Protein AF-A0A0B3S785-F1 (afdb_monomer)

Organism: NCBI:txid561184

pLDDT: mean 76.2, std 26.32, range [21.53, 98.88]

InterPro domains:
  IPR004843 Calcineurin-like, phosphoesterase domain [PF00149] (25-114)
  IPR029052 Metallo-dependent phosphatase-like [G3DSA:3.60.21.10] (19-211)
  IPR029052 Metallo-dependent phosphatase-like [SSF56300] (20-197)
  IPR050126 Diadenosine polyphosphate hydrolase [PTHR42850] (21-192)

Mean predicted aligned error: 11.09 Å

Structure (mmCIF, N/CA/C/O backbone):
data_AF-A0A0B3S785-F1
#
_entry.id   AF-A0A0B3S785-F1
#
loop_
_atom_site.group_PDB
_atom_site.id
_atom_site.type_symbol
_atom_site.label_atom_id
_atom_site.label_alt_id
_atom_site.label_comp_id
_atom_site.label_asym_id
_atom_site.label_entity_id
_atom_site.label_seq_id
_atom_site.pdbx_PDB_ins_code
_atom_site.Cartn_x
_atom_site.Cartn_y
_atom_site.Cartn_z
_atom_site.occupancy
_atom_site.B_iso_or_equiv
_atom_site.auth_seq_id
_atom_site.auth_comp_id
_atom_site.auth_asym_id
_atom_site.auth_atom_id
_atom_site.pdbx_PDB_model_num
ATOM 1 N N . MET A 1 1 ? 4.514 49.762 -4.513 1.00 34.03 1 MET A N 1
ATOM 2 C CA . MET A 1 1 ? 4.006 49.374 -3.179 1.00 34.03 1 MET A CA 1
ATOM 3 C C . MET A 1 1 ? 2.618 48.767 -3.380 1.00 34.03 1 MET A C 1
ATOM 5 O O . MET A 1 1 ? 1.668 49.506 -3.570 1.00 34.03 1 MET A O 1
ATOM 9 N N . ILE A 1 2 ? 2.518 47.437 -3.502 1.00 36.62 2 ILE A N 1
ATOM 10 C CA . ILE A 1 2 ? 1.250 46.733 -3.780 1.00 36.62 2 ILE A CA 1
ATOM 11 C C . ILE A 1 2 ? 0.726 46.189 -2.448 1.00 36.62 2 ILE A C 1
ATOM 13 O O . ILE A 1 2 ? 1.328 45.290 -1.862 1.00 36.62 2 ILE A O 1
ATOM 17 N N . LEU A 1 3 ? -0.368 46.768 -1.953 1.00 35.41 3 LEU A N 1
ATOM 18 C CA . LEU A 1 3 ? -1.052 46.338 -0.735 1.00 35.41 3 LEU A CA 1
ATOM 19 C C . LEU A 1 3 ? -1.763 45.003 -1.007 1.00 35.41 3 LEU A C 1
ATOM 21 O O . LEU A 1 3 ? -2.780 44.955 -1.694 1.00 35.41 3 LEU A O 1
ATOM 25 N N . ARG A 1 4 ? -1.219 43.901 -0.478 1.00 34.81 4 ARG A N 1
ATOM 26 C CA . ARG A 1 4 ? -1.916 42.609 -0.436 1.00 34.81 4 ARG A CA 1
ATOM 27 C C . ARG A 1 4 ? -3.030 42.695 0.608 1.00 34.81 4 ARG A C 1
ATOM 29 O O . ARG A 1 4 ? -2.750 42.766 1.803 1.00 34.81 4 ARG A O 1
ATOM 36 N N . SER A 1 5 ? -4.279 42.691 0.147 1.00 34.56 5 SER A N 1
ATOM 37 C CA . SER A 1 5 ? -5.462 42.547 0.997 1.00 34.56 5 SER A CA 1
ATOM 38 C C . SER A 1 5 ? -5.357 41.247 1.803 1.00 34.56 5 SER A C 1
ATOM 40 O O . SER A 1 5 ? -5.307 40.154 1.234 1.00 34.56 5 SER A O 1
ATOM 42 N N . ARG A 1 6 ? -5.265 41.358 3.134 1.00 37.78 6 ARG A N 1
ATOM 43 C CA . ARG A 1 6 ? -5.383 40.217 4.048 1.00 37.78 6 ARG A CA 1
ATOM 44 C C . ARG A 1 6 ? -6.835 39.754 4.001 1.00 37.78 6 ARG A C 1
ATOM 46 O O . ARG A 1 6 ? -7.703 40.391 4.589 1.00 37.78 6 ARG A O 1
ATOM 53 N N . LYS A 1 7 ? -7.091 38.650 3.300 1.00 34.56 7 LYS A N 1
ATOM 54 C CA . LYS A 1 7 ? -8.373 37.945 3.365 1.00 34.56 7 LYS A CA 1
ATOM 55 C C . LYS A 1 7 ? -8.601 37.556 4.833 1.00 34.56 7 LYS A C 1
ATOM 57 O O . LYS A 1 7 ? -7.782 36.834 5.402 1.00 34.56 7 LYS A O 1
ATOM 62 N N . GLN A 1 8 ? -9.644 38.101 5.459 1.00 31.94 8 GLN A N 1
ATOM 63 C CA . GLN A 1 8 ? -10.063 37.697 6.803 1.00 31.94 8 GLN A CA 1
ATOM 64 C C . GLN A 1 8 ? -10.324 36.181 6.812 1.00 31.94 8 GLN A C 1
ATOM 66 O O . GLN A 1 8 ? -10.900 35.673 5.844 1.00 31.94 8 GLN A O 1
ATOM 71 N N . PRO A 1 9 ? -9.915 35.450 7.864 1.00 33.84 9 PRO A N 1
ATOM 72 C CA . PRO A 1 9 ? -10.330 34.067 8.032 1.00 33.84 9 PRO A CA 1
ATOM 73 C C . PRO A 1 9 ? -11.855 34.047 8.171 1.00 33.84 9 PRO A C 1
ATOM 75 O O . PRO A 1 9 ? -12.414 34.655 9.082 1.00 33.84 9 PRO A O 1
ATOM 78 N N . SER A 1 10 ? -12.529 33.401 7.223 1.00 37.69 10 SER A N 1
ATOM 79 C CA . SER A 1 10 ? -13.956 33.106 7.319 1.00 37.69 10 SER A CA 1
ATOM 80 C C . SER A 1 10 ? -14.198 32.294 8.591 1.00 37.69 10 SER A C 1
ATOM 82 O O . SER A 1 10 ? -13.568 31.251 8.766 1.00 37.69 10 SER A O 1
ATOM 84 N N . GLN A 1 11 ? -15.071 32.785 9.474 1.00 34.41 11 GLN A N 1
ATOM 85 C CA . GLN A 1 11 ? -15.515 32.047 10.656 1.00 34.41 11 GLN A CA 1
ATOM 86 C C . GLN A 1 11 ? -16.153 30.721 10.215 1.00 34.41 11 GLN A C 1
ATOM 88 O O . GLN A 1 11 ? -17.033 30.709 9.355 1.00 34.41 11 GLN A O 1
ATOM 93 N N . GLU A 1 12 ? -15.648 29.615 10.764 1.00 45.34 12 GLU A N 1
ATOM 94 C CA . GLU A 1 12 ? -16.124 28.253 10.506 1.00 45.34 12 GLU A CA 1
ATOM 95 C C . GLU A 1 12 ? -17.576 28.082 10.986 1.00 45.34 12 GLU A C 1
ATOM 97 O O . GLU A 1 12 ? -17.915 28.566 12.068 1.00 45.34 12 GLU A O 1
ATOM 102 N N . PRO A 1 13 ? -18.433 27.340 10.263 1.00 34.62 13 PRO A N 1
ATOM 103 C CA . PRO A 1 13 ? -19.550 26.678 10.908 1.00 34.62 13 PRO A CA 1
ATOM 104 C C . PRO A 1 13 ? -18.990 25.549 11.783 1.00 34.62 13 PRO A C 1
ATOM 106 O O . PRO A 1 13 ? -18.390 24.597 11.286 1.00 34.62 13 PRO A O 1
ATOM 109 N N . ASP A 1 14 ? -19.180 25.687 13.092 1.00 41.00 14 ASP A N 1
ATOM 110 C CA . ASP A 1 14 ? -18.890 24.681 14.111 1.00 41.00 14 ASP A CA 1
ATOM 111 C C . ASP A 1 14 ? -19.819 23.474 13.891 1.00 41.00 14 ASP A C 1
ATOM 113 O O . ASP A 1 14 ? -20.942 23.417 14.394 1.00 41.00 14 ASP A O 1
ATOM 117 N N . LEU A 1 15 ? -19.421 22.549 13.011 1.00 40.34 15 LEU A N 1
ATOM 118 C CA . LEU A 1 15 ? -20.140 21.289 12.848 1.00 40.34 15 LEU A CA 1
ATOM 119 C C . LEU A 1 15 ? -19.930 20.470 14.130 1.00 40.34 15 LEU A C 1
ATOM 121 O O . LEU A 1 15 ? -18.774 20.246 14.499 1.00 40.34 15 LEU A O 1
ATOM 125 N N . PRO A 1 16 ? -21.002 20.006 14.802 1.00 41.53 16 PRO A N 1
ATOM 126 C CA . PRO A 1 16 ? -20.863 19.150 15.969 1.00 41.53 16 PRO A CA 1
ATOM 127 C C . PRO A 1 16 ? -20.058 17.909 15.580 1.00 41.53 16 PRO A C 1
ATOM 129 O O . PRO A 1 16 ? -20.489 17.132 14.727 1.00 41.53 16 PRO A O 1
ATOM 132 N N . GLN A 1 17 ? -18.881 17.732 16.181 1.00 55.25 17 GLN A N 1
ATOM 133 C CA . GLN A 1 17 ? -18.128 16.495 16.027 1.00 55.25 17 GLN A CA 1
ATOM 134 C C . GLN A 1 17 ? -18.854 15.419 16.829 1.00 55.25 17 GLN A C 1
ATOM 136 O O . GLN A 1 17 ? -18.817 15.417 18.061 1.00 55.25 17 GLN A O 1
ATOM 141 N N . GLU A 1 18 ? -19.561 14.526 16.139 1.00 61.38 18 GLU A N 1
ATOM 142 C CA . GLU A 1 18 ? -20.061 13.325 16.795 1.00 61.38 18 GLU A CA 1
ATOM 143 C C . GLU A 1 18 ? -18.875 12.505 17.323 1.00 61.38 18 GLU A C 1
ATOM 145 O O . GLU A 1 18 ? -17.852 12.391 16.640 1.00 61.38 18 GLU A O 1
ATOM 150 N N . PRO A 1 19 ? -18.981 11.940 18.539 1.00 72.00 19 PRO A N 1
ATOM 151 C CA . PRO A 1 19 ? -17.946 11.060 19.057 1.00 72.00 19 PRO A CA 1
ATOM 152 C C . PRO A 1 19 ? -17.797 9.830 18.154 1.00 72.00 19 PRO A C 1
ATOM 154 O O . PRO A 1 19 ? -18.753 9.403 17.496 1.00 72.00 19 PRO A O 1
ATOM 157 N N . LEU A 1 20 ? -16.600 9.241 18.156 1.00 73.69 20 LEU A N 1
ATOM 158 C CA . LEU A 1 20 ? -16.377 7.933 17.548 1.00 73.69 20 LEU A CA 1
ATOM 159 C C . LEU A 1 20 ? -17.274 6.904 18.242 1.00 73.69 20 LEU A C 1
ATOM 161 O O . LEU A 1 20 ? -17.367 6.876 19.466 1.00 73.69 20 LEU A O 1
ATOM 165 N N . ARG A 1 21 ? -17.980 6.111 17.441 1.00 82.31 21 ARG A N 1
ATOM 166 C CA . ARG A 1 21 ? -18.867 5.028 17.870 1.00 82.31 21 ARG A CA 1
ATOM 167 C C . ARG A 1 21 ? -18.650 3.832 16.943 1.00 82.31 21 ARG A C 1
ATOM 169 O O . ARG A 1 21 ? -19.528 3.531 16.126 1.00 82.31 21 ARG A O 1
ATOM 176 N N . PRO A 1 22 ? -17.462 3.208 16.991 1.00 85.69 22 PRO A N 1
ATOM 177 C CA . PRO A 1 22 ? -17.243 1.967 16.273 1.00 85.69 22 PRO A CA 1
ATOM 178 C C . PRO A 1 22 ? -18.126 0.859 16.867 1.00 85.69 22 PRO A C 1
ATOM 180 O O . PRO A 1 22 ? -18.448 0.877 18.054 1.00 85.69 22 PRO A O 1
ATOM 183 N N . GLU A 1 23 ? -18.520 -0.119 16.055 1.00 89.69 23 GLU A N 1
ATOM 184 C CA . GLU A 1 23 ? -19.251 -1.297 16.552 1.00 89.69 23 GLU A CA 1
ATOM 185 C C . GLU A 1 23 ? -18.337 -2.232 17.346 1.00 89.69 23 GLU A C 1
ATOM 187 O O . GLU A 1 23 ? -18.781 -2.947 18.241 1.00 89.69 23 GLU A O 1
ATOM 192 N N . THR A 1 24 ? -17.047 -2.236 17.015 1.00 87.56 24 THR A N 1
ATOM 193 C CA . THR A 1 24 ? -16.013 -3.012 17.698 1.00 87.56 24 THR A CA 1
ATOM 194 C C . THR A 1 24 ? -14.783 -2.129 17.883 1.00 87.56 24 THR A C 1
ATOM 196 O O . THR A 1 24 ? -14.407 -1.429 16.937 1.00 87.56 24 THR A O 1
ATOM 199 N N . PRO A 1 25 ? -14.142 -2.128 19.067 1.00 89.56 25 PRO A N 1
ATOM 200 C CA . PRO A 1 25 ? -12.894 -1.405 19.265 1.00 89.56 25 PRO A CA 1
ATOM 201 C C . PRO A 1 25 ? -11.854 -1.795 18.216 1.00 89.56 25 PRO A C 1
ATOM 203 O O . PRO A 1 25 ? -11.817 -2.937 17.761 1.00 89.56 25 PRO A O 1
ATOM 206 N N . PHE A 1 26 ? -10.982 -0.867 17.836 1.00 87.75 26 PHE A N 1
ATOM 207 C CA . PHE A 1 26 ? -9.914 -1.187 16.893 1.00 87.75 26 PHE A CA 1
ATOM 208 C C . PHE A 1 26 ? -8.665 -0.336 17.104 1.00 87.75 26 PHE A C 1
ATOM 210 O O . PHE A 1 26 ? -8.735 0.817 17.539 1.00 87.75 26 PHE A O 1
ATOM 217 N N . PHE A 1 27 ? -7.515 -0.906 16.751 1.00 87.19 27 PHE A N 1
ATOM 218 C CA . PHE A 1 27 ? -6.258 -0.191 16.592 1.00 87.19 27 PHE A CA 1
ATOM 219 C C . PHE A 1 27 ? -6.051 0.175 15.129 1.00 87.19 27 PHE A C 1
ATOM 221 O O . PHE A 1 27 ? -5.953 -0.708 14.286 1.00 87.19 27 PHE A O 1
ATOM 228 N N . ALA A 1 28 ? -5.908 1.461 14.828 1.00 87.62 28 ALA A N 1
ATOM 229 C CA . ALA A 1 28 ? -5.407 1.908 13.538 1.00 87.62 28 ALA A CA 1
ATOM 230 C C . ALA A 1 28 ? -3.887 2.082 13.580 1.00 87.62 28 ALA A C 1
ATOM 232 O O . ALA A 1 28 ? -3.378 2.840 14.409 1.00 87.62 28 ALA A O 1
ATOM 233 N N . ILE A 1 29 ? -3.177 1.419 12.670 1.00 87.00 29 ILE A N 1
ATOM 234 C CA . ILE A 1 29 ? -1.733 1.540 12.461 1.00 87.00 29 ILE A CA 1
ATOM 235 C C . ILE A 1 29 ? -1.489 2.281 11.147 1.00 87.00 29 ILE A C 1
ATOM 237 O O . ILE A 1 29 ? -1.888 1.809 10.085 1.00 87.00 29 ILE A O 1
ATOM 241 N N . GLY A 1 30 ? -0.824 3.431 11.235 1.00 85.25 30 GLY A N 1
ATOM 242 C CA . GLY A 1 30 ? -0.404 4.238 10.090 1.00 85.25 30 GLY A CA 1
ATOM 243 C C . GLY A 1 30 ? 0.709 3.629 9.235 1.00 85.25 30 GLY A C 1
ATOM 244 O O . GLY A 1 30 ? 1.053 2.456 9.367 1.00 85.25 30 GLY A O 1
ATOM 245 N N . ASP A 1 31 ? 1.292 4.481 8.391 1.00 90.56 31 ASP A N 1
ATOM 246 C CA . ASP A 1 31 ? 2.311 4.140 7.392 1.00 90.56 31 ASP A CA 1
ATOM 247 C C . ASP A 1 31 ? 3.424 3.243 7.951 1.00 90.56 31 ASP A C 1
ATOM 249 O O . ASP A 1 31 ? 4.067 3.559 8.961 1.00 90.56 31 ASP A O 1
ATOM 253 N N . VAL A 1 32 ? 3.688 2.138 7.252 1.00 92.62 32 VAL A N 1
ATOM 254 C CA . VAL A 1 32 ? 4.749 1.191 7.614 1.00 92.62 32 VAL A CA 1
ATOM 255 C C . VAL A 1 32 ? 6.024 1.476 6.826 1.00 92.62 32 VAL A C 1
ATOM 257 O O . VAL A 1 32 ? 7.113 1.384 7.389 1.00 92.62 32 VAL A O 1
ATOM 260 N N . HIS A 1 33 ? 5.906 1.815 5.542 1.00 96.00 33 HIS A N 1
ATOM 261 C CA . HIS A 1 33 ? 6.993 2.213 4.651 1.00 96.00 33 HIS A CA 1
ATOM 262 C C . HIS A 1 33 ? 8.232 1.328 4.769 1.00 96.00 33 HIS A C 1
ATOM 264 O O . HIS A 1 33 ? 9.304 1.788 5.166 1.00 96.00 33 HIS A O 1
ATOM 270 N N . GLY A 1 34 ? 8.087 0.026 4.519 1.00 94.00 34 GLY A N 1
ATOM 271 C CA . GLY A 1 34 ? 9.224 -0.892 4.541 1.00 94.00 34 GLY A CA 1
ATOM 272 C C . GLY A 1 34 ? 9.955 -0.981 5.890 1.00 94.00 34 GLY A C 1
ATOM 273 O O . GLY A 1 34 ? 11.109 -1.398 5.915 1.00 94.00 34 GLY A O 1
ATOM 274 N N . CYS A 1 35 ? 9.338 -0.590 7.011 1.00 94.38 35 CYS A N 1
ATOM 275 C CA . CYS A 1 35 ? 9.955 -0.616 8.342 1.00 94.38 35 CYS A CA 1
ATOM 276 C C . CYS A 1 35 ? 9.561 -1.870 9.147 1.00 94.38 35 CYS A C 1
ATOM 278 O O . CYS A 1 35 ? 9.004 -1.768 10.245 1.00 94.38 35 CYS A O 1
ATOM 280 N N . ASP A 1 36 ? 9.871 -3.064 8.631 1.00 96.19 36 ASP A N 1
ATOM 281 C CA . ASP A 1 36 ? 9.444 -4.353 9.209 1.00 96.19 36 ASP A CA 1
ATOM 282 C C . ASP A 1 36 ? 9.818 -4.513 10.691 1.00 96.19 36 ASP A C 1
ATOM 284 O O . ASP A 1 36 ? 8.993 -4.932 11.497 1.00 96.19 36 ASP A O 1
ATOM 288 N N . ARG A 1 37 ? 11.026 -4.104 11.102 1.00 91.88 37 ARG A N 1
ATOM 289 C CA . ARG A 1 37 ? 11.441 -4.172 12.520 1.00 91.88 37 ARG A CA 1
ATOM 290 C C . ARG A 1 37 ? 10.644 -3.254 13.448 1.00 91.88 37 ARG A C 1
ATOM 292 O O . ARG A 1 37 ? 10.557 -3.512 14.651 1.00 91.88 37 ARG A O 1
ATOM 299 N N . LEU A 1 38 ? 10.152 -2.121 12.947 1.00 89.38 38 LEU A N 1
ATOM 300 C CA . LEU A 1 38 ? 9.294 -1.229 13.730 1.00 89.38 38 LEU A CA 1
ATOM 301 C C . LEU A 1 38 ? 7.887 -1.811 13.830 1.00 89.38 38 LEU A C 1
ATOM 303 O O . LEU A 1 38 ? 7.344 -1.849 14.934 1.00 89.38 38 LEU A O 1
ATOM 307 N N . LEU A 1 39 ? 7.362 -2.331 12.718 1.00 91.38 39 LEU A N 1
ATOM 308 C CA . LEU A 1 39 ? 6.083 -3.033 12.679 1.00 91.38 39 LEU A CA 1
ATOM 309 C C . LEU A 1 39 ? 6.079 -4.234 13.633 1.00 91.38 39 LEU A C 1
ATOM 311 O O . LEU A 1 39 ? 5.195 -4.341 14.474 1.00 91.38 39 LEU A O 1
ATOM 315 N N . ASP A 1 40 ? 7.105 -5.082 13.582 1.00 92.25 40 ASP A N 1
ATOM 316 C CA . ASP A 1 40 ? 7.252 -6.242 14.462 1.00 92.25 40 ASP A CA 1
ATOM 317 C C . ASP A 1 40 ? 7.180 -5.855 15.944 1.00 92.25 40 ASP A C 1
ATOM 319 O O . ASP A 1 40 ? 6.388 -6.406 16.707 1.00 92.25 40 ASP A O 1
ATOM 323 N N . ARG A 1 41 ? 7.957 -4.845 16.352 1.00 90.31 41 ARG A N 1
ATOM 324 C CA . ARG A 1 41 ? 7.951 -4.355 17.736 1.00 90.31 41 ARG A CA 1
ATOM 325 C C . ARG A 1 41 ? 6.610 -3.757 18.142 1.00 90.31 41 ARG A C 1
ATOM 327 O O . ARG A 1 41 ? 6.243 -3.866 19.310 1.00 90.31 41 ARG A O 1
ATOM 334 N N . LEU A 1 42 ? 5.912 -3.096 17.220 1.00 87.88 42 LEU A N 1
ATOM 335 C CA . LEU A 1 42 ? 4.587 -2.542 17.473 1.00 87.88 42 LEU A CA 1
ATOM 336 C C . LEU A 1 42 ? 3.563 -3.660 17.697 1.00 87.88 42 LEU A C 1
ATOM 338 O O . LEU A 1 42 ? 2.884 -3.642 18.719 1.00 87.88 42 LEU A O 1
ATOM 342 N N . LEU A 1 43 ? 3.512 -4.657 16.813 1.00 89.06 43 LEU A N 1
ATOM 343 C CA . LEU A 1 43 ? 2.591 -5.790 16.931 1.00 89.06 43 LEU A CA 1
ATOM 344 C C . LEU A 1 43 ? 2.809 -6.560 18.242 1.00 89.06 43 LEU A C 1
ATOM 346 O O . LEU A 1 43 ? 1.855 -6.801 18.974 1.00 89.06 43 LEU A O 1
ATOM 350 N N . HIS A 1 44 ? 4.064 -6.826 18.620 1.00 89.25 44 HIS A N 1
ATOM 351 C CA . HIS A 1 44 ? 4.382 -7.451 19.912 1.00 89.25 44 HIS A CA 1
ATOM 352 C C . HIS A 1 44 ? 3.966 -6.606 21.125 1.00 89.25 44 HIS A C 1
ATOM 354 O O . HIS A 1 44 ? 3.723 -7.144 22.203 1.00 89.25 44 HIS A O 1
ATOM 360 N N . ARG A 1 45 ? 3.943 -5.274 21.004 1.00 87.69 45 ARG A N 1
ATOM 361 C CA . ARG A 1 45 ? 3.450 -4.404 22.081 1.00 87.69 45 ARG A CA 1
ATOM 362 C C . ARG A 1 45 ? 1.933 -4.449 22.171 1.00 87.69 45 ARG A C 1
ATOM 364 O O . ARG A 1 45 ? 1.432 -4.500 23.286 1.00 87.69 45 ARG A O 1
ATOM 371 N N . LEU A 1 46 ? 1.234 -4.435 21.037 1.00 85.00 46 LEU A N 1
ATOM 372 C CA . LEU A 1 46 ? -0.226 -4.519 20.995 1.00 85.00 46 LEU A CA 1
ATOM 373 C C . LEU A 1 46 ? -0.732 -5.840 21.577 1.00 85.00 46 LEU A C 1
ATOM 375 O O . LEU A 1 46 ? -1.629 -5.817 22.412 1.00 85.00 46 LEU A O 1
ATOM 379 N N . ASP A 1 47 ? -0.083 -6.952 21.235 1.00 85.81 47 ASP A N 1
ATOM 380 C CA . ASP A 1 47 ? -0.369 -8.267 21.821 1.00 85.81 47 ASP A CA 1
ATOM 381 C C . ASP A 1 47 ? -0.272 -8.234 23.360 1.00 85.81 47 ASP A C 1
ATOM 383 O O . ASP A 1 47 ? -1.182 -8.649 24.077 1.00 85.81 47 ASP A O 1
ATOM 387 N N . LYS A 1 48 ? 0.778 -7.594 23.891 1.00 86.25 48 LYS A N 1
ATOM 388 C CA . LYS A 1 48 ? 0.977 -7.427 25.340 1.00 86.25 48 LYS A CA 1
ATOM 389 C C . LYS A 1 48 ? -0.004 -6.474 26.021 1.00 86.25 48 LYS A C 1
ATOM 391 O O . LYS A 1 48 ? -0.136 -6.557 27.240 1.00 86.25 48 LYS A O 1
ATOM 396 N N . LEU A 1 49 ? -0.643 -5.554 25.293 1.00 85.12 49 LEU A N 1
ATOM 397 C CA . LEU A 1 49 ? -1.656 -4.670 25.882 1.00 85.12 49 LEU A CA 1
ATOM 398 C C . LEU A 1 49 ? -2.929 -5.438 26.263 1.00 85.12 49 LEU A C 1
ATOM 400 O O . LEU A 1 49 ? -3.651 -4.973 27.138 1.00 85.12 49 LEU A O 1
ATOM 404 N N . GLY A 1 50 ? -3.177 -6.608 25.662 1.00 77.38 50 GLY A N 1
ATOM 405 C CA . GLY A 1 50 ? -4.268 -7.490 26.069 1.00 77.38 50 GLY A CA 1
ATOM 406 C C . GLY A 1 50 ? -5.656 -6.939 25.739 1.00 77.38 50 GLY A C 1
ATOM 407 O O . GLY A 1 50 ? -6.513 -6.885 26.616 1.00 77.38 50 GLY A O 1
ATOM 408 N N . HIS A 1 51 ? -5.870 -6.559 24.477 1.00 80.50 51 HIS A N 1
ATOM 409 C CA . HIS A 1 51 ? -7.169 -6.147 23.927 1.00 80.50 51 HIS A CA 1
ATOM 410 C C . HIS A 1 51 ? -7.676 -7.165 22.893 1.00 80.50 51 HIS A C 1
ATOM 412 O O . HIS A 1 51 ? -7.681 -6.862 21.700 1.00 80.50 51 HIS A O 1
ATOM 418 N N . PRO A 1 52 ? -8.045 -8.393 23.311 1.00 81.44 52 PRO A N 1
ATOM 419 C CA . PRO A 1 52 ? -8.462 -9.455 22.390 1.00 81.44 52 PRO A CA 1
ATOM 420 C C . PRO A 1 52 ? -9.740 -9.119 21.608 1.00 81.44 52 PRO A C 1
ATOM 422 O O . PRO A 1 52 ? -10.010 -9.733 20.582 1.00 81.44 52 PRO A O 1
ATOM 425 N N . GLU A 1 53 ? -10.531 -8.163 22.092 1.00 84.38 53 GLU A N 1
ATOM 426 C CA . GLU A 1 53 ? -11.728 -7.649 21.432 1.00 84.38 53 GLU A CA 1
ATOM 427 C C . GLU A 1 53 ? -11.435 -6.629 20.326 1.00 84.38 53 GLU A C 1
ATOM 429 O O . GLU A 1 53 ? -12.335 -6.311 19.551 1.00 84.38 53 GLU A O 1
ATOM 434 N N . ALA A 1 54 ? -10.221 -6.068 20.281 1.00 87.38 54 ALA A N 1
ATOM 435 C CA . ALA A 1 54 ? -9.898 -4.982 19.370 1.00 87.38 54 ALA A CA 1
ATOM 436 C C . ALA A 1 54 ? -9.391 -5.501 18.020 1.00 87.38 54 ALA A C 1
ATOM 438 O O . ALA A 1 54 ? -8.416 -6.250 17.954 1.00 87.38 54 ALA A O 1
ATOM 439 N N . LEU A 1 55 ? -10.006 -5.031 16.937 1.00 93.12 55 LEU A N 1
ATOM 440 C CA . LEU A 1 55 ? -9.557 -5.306 15.572 1.00 93.12 55 LEU A CA 1
ATOM 441 C C . LEU A 1 55 ? -8.255 -4.560 15.259 1.00 93.12 55 LEU A C 1
ATOM 443 O O . LEU A 1 55 ? -7.965 -3.510 15.841 1.00 93.12 55 LEU A O 1
ATOM 447 N N . LEU A 1 56 ? -7.493 -5.056 14.287 1.00 92.62 56 LEU A N 1
ATOM 448 C CA . LEU A 1 56 ? -6.310 -4.375 13.770 1.00 92.62 56 LEU A CA 1
ATOM 449 C C . LEU A 1 56 ? -6.583 -3.790 12.383 1.00 92.62 56 LEU A C 1
ATOM 451 O O . LEU A 1 56 ? -6.864 -4.525 11.445 1.00 92.62 56 LEU A O 1
ATOM 455 N N . VAL A 1 57 ? -6.457 -2.475 12.225 1.00 94.06 57 VAL A N 1
ATOM 456 C CA . VAL A 1 57 ? -6.679 -1.767 10.957 1.00 94.06 57 VAL A CA 1
ATOM 457 C C . VAL A 1 57 ? -5.378 -1.125 10.492 1.00 94.06 57 VAL A C 1
ATOM 459 O O . VAL A 1 57 ? -4.835 -0.232 11.133 1.00 94.06 57 VAL A O 1
ATOM 462 N N . MET A 1 58 ? -4.870 -1.572 9.355 1.00 94.25 58 MET A N 1
ATOM 463 C CA . MET A 1 58 ? -3.598 -1.156 8.775 1.00 94.25 58 MET A CA 1
ATOM 464 C C . MET A 1 58 ? -3.869 -0.162 7.649 1.00 94.25 58 MET A C 1
ATOM 466 O O . MET A 1 58 ? -4.481 -0.526 6.648 1.00 94.25 58 MET A O 1
ATOM 470 N N . VAL A 1 59 ? -3.406 1.079 7.788 1.00 93.38 59 VAL A N 1
ATOM 471 C CA . VAL A 1 59 ? -3.912 2.248 7.036 1.00 93.38 59 VAL A CA 1
ATOM 472 C C . VAL A 1 59 ? -3.196 2.478 5.690 1.00 93.38 59 VAL A C 1
ATOM 474 O O . VAL A 1 59 ? -3.335 3.527 5.073 1.00 93.38 59 VAL A O 1
ATOM 477 N N . GLY A 1 60 ? -2.472 1.477 5.192 1.00 93.50 60 GLY A N 1
ATOM 478 C CA . GLY A 1 60 ? -1.760 1.526 3.912 1.00 93.50 60 GLY A CA 1
ATOM 479 C C . GLY A 1 60 ? -0.314 1.993 4.043 1.00 93.50 60 GLY A C 1
ATOM 480 O O . GLY A 1 60 ? 0.230 2.064 5.147 1.00 93.50 60 GLY A O 1
ATOM 481 N N . ASP A 1 61 ? 0.309 2.276 2.900 1.00 96.19 61 ASP A N 1
ATOM 482 C CA . ASP A 1 61 ? 1.715 2.663 2.782 1.00 96.19 61 ASP A CA 1
ATOM 483 C C . ASP A 1 61 ? 2.636 1.635 3.446 1.00 96.19 61 ASP A C 1
ATOM 485 O O . ASP A 1 61 ? 3.443 1.921 4.331 1.00 96.19 61 ASP A O 1
ATOM 489 N N . TYR A 1 62 ? 2.489 0.385 3.021 1.00 98.00 62 TYR A N 1
ATOM 490 C CA . TYR A 1 62 ? 3.321 -0.749 3.407 1.00 98.00 62 TYR A CA 1
ATOM 491 C C . TYR A 1 62 ? 4.674 -0.728 2.698 1.00 98.00 62 TYR A C 1
ATOM 493 O O . TYR A 1 62 ? 5.689 -1.144 3.269 1.00 98.00 62 TYR A O 1
ATOM 501 N N . VAL A 1 63 ? 4.679 -0.244 1.456 1.00 98.44 63 VAL A N 1
ATOM 502 C CA . VAL A 1 63 ? 5.847 -0.204 0.572 1.00 98.44 63 VAL A CA 1
ATOM 503 C C . VAL A 1 63 ? 6.574 1.144 0.618 1.00 98.44 63 VAL A C 1
ATOM 505 O O . VAL A 1 63 ? 6.107 2.121 1.204 1.00 98.44 63 VAL A O 1
ATOM 508 N N . ASP A 1 64 ? 7.731 1.179 -0.044 1.00 97.88 64 ASP A N 1
ATOM 509 C CA . ASP A 1 64 ? 8.588 2.346 -0.267 1.00 97.88 64 ASP A CA 1
ATOM 510 C C . ASP A 1 64 ? 9.239 2.965 0.980 1.00 97.88 64 ASP A C 1
ATOM 512 O O . ASP A 1 64 ? 8.887 2.693 2.124 1.00 97.88 64 ASP A O 1
ATOM 516 N N . ARG A 1 65 ? 10.218 3.844 0.720 1.00 93.88 65 ARG A N 1
ATOM 517 C CA . ARG A 1 65 ? 11.011 4.654 1.671 1.00 93.88 65 ARG A CA 1
ATOM 518 C C . ARG A 1 65 ? 11.920 3.873 2.626 1.00 93.88 65 ARG A C 1
ATOM 520 O O . ARG A 1 65 ? 13.077 4.267 2.764 1.00 93.88 65 ARG A O 1
ATOM 527 N N . GLY A 1 66 ? 11.432 2.822 3.279 1.00 92.94 66 GLY A N 1
ATOM 528 C CA . GLY A 1 66 ? 12.224 1.944 4.141 1.00 92.94 66 GLY A CA 1
ATOM 529 C C . GLY A 1 66 ? 12.846 0.771 3.391 1.00 92.94 66 GLY A C 1
ATOM 530 O O . GLY A 1 66 ? 12.435 0.403 2.295 1.00 92.94 66 GLY A O 1
ATOM 531 N N . GLU A 1 67 ? 13.868 0.175 3.998 1.00 96.62 67 GLU A N 1
ATOM 532 C CA . GLU A 1 67 ? 14.731 -0.827 3.357 1.00 96.62 67 GLU A CA 1
ATOM 533 C C . GLU A 1 67 ? 14.146 -2.250 3.368 1.00 96.62 67 GLU A C 1
ATOM 535 O O . GLU A 1 67 ? 14.658 -3.141 2.691 1.00 96.62 67 GLU A O 1
ATOM 540 N N . GLU A 1 68 ? 13.085 -2.499 4.142 1.00 97.69 68 GLU A N 1
ATOM 541 C CA . GLU A 1 68 ? 12.559 -3.841 4.406 1.00 97.69 68 GLU A CA 1
ATOM 542 C C . GLU A 1 68 ? 11.174 -4.082 3.768 1.00 97.69 68 GLU A C 1
ATOM 544 O O . GLU A 1 68 ? 10.431 -4.935 4.251 1.00 97.69 68 GLU A O 1
ATOM 549 N N . THR A 1 69 ? 10.821 -3.399 2.665 1.00 98.44 69 THR A N 1
ATOM 550 C CA . THR A 1 69 ? 9.541 -3.588 1.936 1.00 98.44 69 THR A CA 1
ATOM 551 C C . THR A 1 69 ? 9.229 -5.060 1.651 1.00 98.44 69 THR A C 1
ATOM 553 O O . THR A 1 69 ? 8.137 -5.528 1.970 1.00 98.44 69 THR A O 1
ATOM 556 N N . ALA A 1 70 ? 10.195 -5.834 1.144 1.00 98.50 70 ALA A N 1
ATOM 557 C CA . ALA A 1 70 ? 10.013 -7.271 0.911 1.00 98.50 70 ALA A CA 1
ATOM 558 C C . ALA A 1 70 ? 9.673 -8.073 2.185 1.00 98.50 70 ALA A C 1
ATOM 560 O O . ALA A 1 70 ? 9.011 -9.111 2.131 1.00 98.50 70 ALA A O 1
ATOM 561 N N . ARG A 1 71 ? 10.126 -7.619 3.362 1.00 98.44 71 ARG A N 1
ATOM 562 C CA . ARG A 1 71 ? 9.775 -8.242 4.646 1.00 98.44 71 ARG A CA 1
ATOM 563 C C . ARG A 1 71 ? 8.399 -7.821 5.128 1.00 98.44 71 ARG A C 1
ATOM 565 O O . ARG A 1 71 ? 7.655 -8.703 5.547 1.00 98.44 71 ARG A O 1
ATOM 572 N N . VAL A 1 72 ? 8.070 -6.537 4.994 1.00 98.44 72 VAL A N 1
ATOM 573 C CA . VAL A 1 72 ? 6.741 -6.013 5.315 1.00 98.44 72 VAL A CA 1
ATOM 574 C C . VAL A 1 72 ? 5.686 -6.743 4.497 1.00 98.44 72 VAL A C 1
ATOM 576 O O . VAL A 1 72 ? 4.804 -7.348 5.089 1.00 98.44 72 VAL A O 1
ATOM 579 N N . LEU A 1 73 ? 5.801 -6.781 3.166 1.00 98.56 73 LEU A N 1
ATOM 580 C CA . LEU A 1 73 ? 4.780 -7.399 2.315 1.00 98.56 73 LEU A CA 1
ATOM 581 C C . LEU A 1 73 ? 4.556 -8.877 2.650 1.00 98.56 73 LEU A C 1
ATOM 583 O O . LEU A 1 73 ? 3.420 -9.269 2.890 1.00 98.56 73 LEU A O 1
ATOM 587 N N . ARG A 1 74 ? 5.626 -9.672 2.794 1.00 97.88 74 ARG A N 1
ATOM 588 C CA . ARG A 1 74 ? 5.513 -11.078 3.224 1.00 97.88 74 ARG A CA 1
ATOM 589 C C . ARG A 1 74 ? 4.827 -11.218 4.586 1.00 97.88 74 ARG A C 1
ATOM 591 O O . ARG A 1 74 ? 4.075 -12.161 4.801 1.00 97.88 74 ARG A O 1
ATOM 598 N N . ARG A 1 75 ? 5.122 -10.328 5.537 1.00 96.94 75 ARG A N 1
ATOM 599 C CA . ARG A 1 75 ? 4.477 -10.346 6.854 1.00 96.94 75 ARG A CA 1
ATOM 600 C C . ARG A 1 75 ? 2.994 -10.004 6.730 1.00 96.94 75 ARG A C 1
ATOM 602 O O . ARG A 1 75 ? 2.176 -10.704 7.311 1.00 96.94 75 ARG A O 1
ATOM 609 N N . MET A 1 76 ? 2.657 -8.951 5.992 1.00 96.81 76 MET A N 1
ATOM 610 C CA . MET A 1 76 ? 1.284 -8.471 5.844 1.00 96.81 76 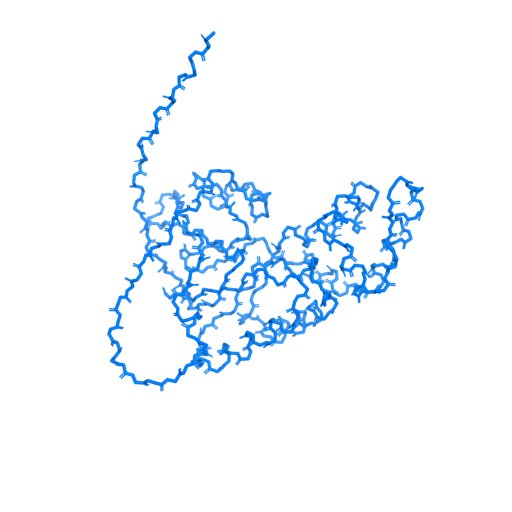MET A CA 1
ATOM 611 C C . MET A 1 76 ? 0.389 -9.497 5.151 1.00 96.81 76 MET A C 1
ATOM 613 O O . MET A 1 76 ? -0.719 -9.733 5.626 1.00 96.81 76 MET A O 1
ATOM 617 N N . THR A 1 77 ? 0.873 -10.151 4.091 1.00 95.44 77 THR A N 1
ATOM 618 C CA . THR A 1 77 ? 0.115 -11.205 3.402 1.00 95.44 77 THR A CA 1
ATOM 619 C C . THR A 1 77 ? -0.184 -12.369 4.347 1.00 95.44 77 THR A C 1
ATOM 621 O O . THR A 1 77 ? -1.343 -12.727 4.514 1.00 95.44 77 THR A O 1
ATOM 624 N N . VAL A 1 78 ? 0.831 -12.887 5.050 1.00 95.56 78 VAL A N 1
ATOM 625 C CA . VAL A 1 78 ? 0.672 -14.018 5.982 1.00 95.56 78 VAL A CA 1
ATOM 626 C C . VAL A 1 78 ? -0.216 -13.660 7.176 1.00 95.56 78 VAL A C 1
ATOM 628 O O . VAL A 1 78 ? -1.082 -14.446 7.551 1.00 95.56 78 VAL A O 1
ATOM 631 N N . LEU A 1 79 ? -0.008 -12.493 7.795 1.00 94.06 79 LEU A N 1
ATOM 632 C CA . LEU A 1 79 ? -0.776 -12.094 8.976 1.00 94.06 79 LEU A CA 1
ATOM 633 C C . LEU A 1 79 ? -2.236 -11.801 8.641 1.00 94.06 79 LEU A C 1
ATOM 635 O O . LEU A 1 79 ? -3.106 -12.244 9.382 1.00 94.06 79 LEU A O 1
ATOM 639 N N . SER A 1 80 ? -2.510 -11.083 7.548 1.00 94.25 80 SER A N 1
ATOM 640 C CA . SER A 1 80 ? -3.894 -10.773 7.165 1.00 94.25 80 SER A CA 1
ATOM 641 C C . SER A 1 80 ? -4.675 -12.030 6.782 1.00 94.25 80 SER A C 1
ATOM 643 O O . SER A 1 80 ? -5.818 -12.178 7.201 1.00 94.25 80 SER A O 1
ATOM 645 N N . GLU A 1 81 ? -4.049 -12.980 6.081 1.00 93.25 81 GLU A N 1
ATOM 646 C CA . GLU A 1 81 ? -4.671 -14.270 5.765 1.00 93.25 81 GLU A CA 1
ATOM 647 C C . GLU A 1 81 ? -4.955 -15.09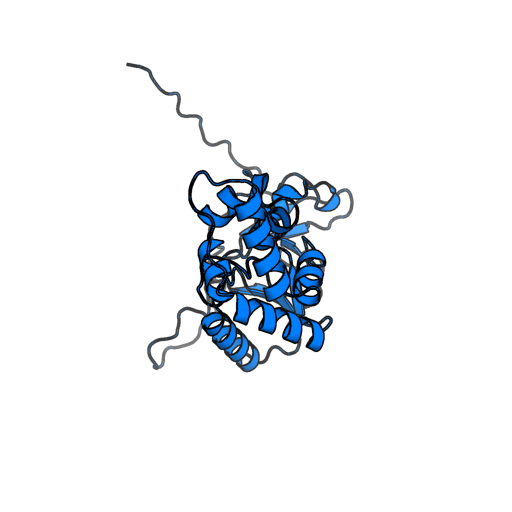4 7.030 1.00 93.25 81 GLU A C 1
ATOM 649 O O . GLU A 1 81 ? -6.058 -15.608 7.199 1.00 93.25 81 GLU A O 1
ATOM 654 N N . ALA A 1 82 ? -3.990 -15.183 7.951 1.00 94.25 82 ALA A N 1
ATOM 655 C CA . ALA A 1 82 ? -4.151 -15.949 9.185 1.00 94.25 82 ALA A CA 1
ATOM 656 C C . ALA A 1 82 ? -5.163 -15.325 10.162 1.00 94.25 82 ALA A C 1
ATOM 658 O O . ALA A 1 82 ? -5.835 -16.051 10.895 1.00 94.25 82 ALA A O 1
ATOM 659 N N . ALA A 1 83 ? -5.254 -13.994 10.203 1.00 91.88 83 ALA A N 1
ATOM 660 C CA . ALA A 1 83 ? -6.143 -13.268 11.106 1.00 91.88 83 ALA A CA 1
ATOM 661 C C . ALA A 1 83 ? -7.592 -13.184 10.598 1.00 91.88 83 ALA A C 1
ATOM 663 O O . ALA A 1 83 ? -8.502 -13.003 11.410 1.00 91.88 83 ALA A O 1
ATOM 664 N N . GLY A 1 84 ? -7.820 -13.300 9.284 1.00 92.75 84 GLY A N 1
ATOM 665 C CA . GLY A 1 84 ? -9.143 -13.134 8.684 1.00 92.75 84 GLY A CA 1
ATOM 666 C C . GLY A 1 84 ? -9.768 -11.788 9.066 1.00 92.75 84 GLY A C 1
ATOM 667 O O . GLY A 1 84 ? -9.126 -10.744 8.967 1.00 92.75 84 GLY A O 1
ATOM 668 N N . ASP A 1 85 ? -11.000 -11.816 9.575 1.00 92.12 85 ASP A N 1
ATOM 669 C CA . ASP A 1 85 ? -11.756 -10.610 9.944 1.00 92.12 85 ASP A CA 1
ATOM 670 C C . ASP A 1 85 ? -11.208 -9.866 11.179 1.00 92.12 85 ASP A C 1
ATOM 672 O O . ASP A 1 85 ? -11.723 -8.812 11.537 1.00 92.12 85 ASP A O 1
ATOM 676 N N . LEU A 1 86 ? -10.160 -10.373 11.841 1.00 92.62 86 LEU A N 1
ATOM 677 C CA . LEU A 1 86 ? -9.513 -9.678 12.963 1.00 92.62 86 LEU A CA 1
ATOM 678 C C . LEU A 1 86 ? -8.495 -8.620 12.508 1.00 92.62 86 LEU A C 1
ATOM 680 O O . LEU A 1 86 ? -8.101 -7.763 13.306 1.00 92.62 86 LEU A O 1
ATOM 684 N N . MET A 1 87 ? -8.052 -8.666 11.246 1.00 94.75 87 MET A N 1
ATOM 685 C CA . MET A 1 87 ? -7.073 -7.733 10.691 1.00 94.75 87 MET A CA 1
ATOM 686 C C . MET A 1 87 ? -7.498 -7.234 9.311 1.00 94.75 87 MET A C 1
ATOM 688 O O . MET A 1 87 ? -7.564 -7.985 8.344 1.00 94.75 87 MET A O 1
ATOM 692 N N . HIS A 1 88 ? -7.685 -5.925 9.190 1.00 96.06 88 HIS A N 1
ATOM 693 C CA . HIS A 1 88 ? -8.055 -5.269 7.945 1.00 96.06 88 HIS A CA 1
ATOM 694 C C . HIS A 1 88 ? -6.908 -4.411 7.423 1.00 96.06 88 HIS A C 1
ATOM 696 O O . HIS A 1 88 ? -6.316 -3.622 8.155 1.00 96.06 88 HIS A O 1
ATOM 702 N N . CYS A 1 89 ? -6.605 -4.547 6.138 1.00 97.25 89 CYS A N 1
ATOM 703 C CA . CYS A 1 89 ? -5.585 -3.767 5.445 1.00 97.25 89 CYS A CA 1
ATOM 704 C C . CYS A 1 89 ? -6.264 -2.917 4.372 1.00 97.25 89 CYS A C 1
ATOM 706 O O . CYS A 1 89 ? -7.069 -3.450 3.613 1.00 97.25 89 CYS A O 1
ATOM 708 N N . ILE A 1 90 ? -5.959 -1.622 4.306 1.00 96.56 90 ILE A N 1
ATOM 709 C CA . ILE A 1 90 ? -6.441 -0.735 3.240 1.00 96.56 90 ILE A CA 1
ATOM 710 C C . ILE A 1 90 ? -5.280 -0.251 2.369 1.00 96.56 90 ILE A C 1
ATOM 712 O O . ILE A 1 90 ? -4.122 -0.267 2.776 1.00 96.56 90 ILE A O 1
ATOM 716 N N . MET A 1 91 ? -5.593 0.172 1.151 1.00 97.50 91 MET A N 1
ATOM 717 C CA . MET A 1 91 ? -4.607 0.639 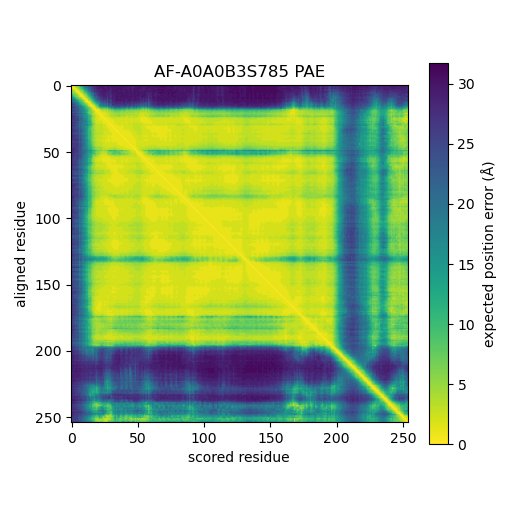0.180 1.00 97.50 91 MET A CA 1
ATOM 718 C C . MET A 1 91 ? -4.087 2.035 0.536 1.00 97.50 91 MET A C 1
ATOM 720 O O . MET A 1 91 ? -4.882 2.958 0.727 1.00 97.50 91 MET A O 1
ATOM 724 N N . GLY A 1 92 ? -2.763 2.200 0.547 1.00 95.94 92 GLY A N 1
ATOM 725 C CA . GLY A 1 92 ? -2.108 3.503 0.549 1.00 95.94 92 GLY A CA 1
ATOM 726 C C . GLY A 1 92 ? -1.805 4.006 -0.858 1.00 95.94 92 GLY A C 1
ATOM 727 O O . GLY A 1 92 ? -1.933 3.296 -1.864 1.00 95.94 92 GLY A O 1
ATOM 728 N N . ASN A 1 93 ? -1.400 5.268 -0.959 1.00 96.31 93 ASN A N 1
ATOM 729 C CA . ASN A 1 93 ? -1.028 5.839 -2.249 1.00 96.31 93 ASN A CA 1
ATOM 730 C C . ASN A 1 93 ? 0.292 5.271 -2.781 1.00 96.31 93 ASN A C 1
ATOM 732 O O . ASN A 1 93 ? 0.487 5.249 -3.999 1.00 96.31 93 ASN A O 1
ATOM 736 N N . HIS A 1 94 ? 1.177 4.780 -1.912 1.00 98.06 94 HIS A N 1
ATOM 737 C CA . HIS A 1 94 ? 2.400 4.113 -2.343 1.00 98.06 94 HIS A CA 1
ATOM 738 C C . HIS A 1 94 ? 2.134 2.742 -2.980 1.00 98.06 94 HIS A C 1
ATOM 740 O O . HIS A 1 94 ? 2.695 2.459 -4.041 1.00 98.06 94 HIS A O 1
ATOM 746 N N . GLU A 1 95 ? 1.201 1.942 -2.446 1.00 98.56 95 GLU A N 1
ATOM 747 C CA . GLU A 1 95 ? 0.746 0.721 -3.133 1.00 98.56 95 GLU A CA 1
ATOM 748 C C . GLU A 1 95 ? 0.162 1.057 -4.507 1.00 98.56 95 GLU A C 1
ATOM 750 O O . GLU A 1 95 ? 0.473 0.387 -5.493 1.00 98.56 95 GLU A O 1
ATOM 755 N N . LYS A 1 96 ? -0.636 2.131 -4.601 1.00 98.50 96 LYS A N 1
ATOM 756 C CA . LYS A 1 96 ? -1.204 2.570 -5.881 1.00 98.50 96 LYS A CA 1
ATOM 757 C C . LYS A 1 96 ? -0.123 2.952 -6.896 1.00 98.50 96 LYS A C 1
ATOM 759 O O . LYS A 1 96 ? -0.201 2.504 -8.034 1.00 98.50 96 LYS A O 1
ATOM 764 N N . MET A 1 97 ? 0.889 3.732 -6.502 1.00 98.62 97 MET A N 1
ATOM 765 C CA . MET A 1 97 ? 2.002 4.104 -7.393 1.00 98.62 97 MET A CA 1
ATOM 766 C C . MET A 1 97 ? 2.806 2.895 -7.874 1.00 98.62 97 MET A C 1
ATOM 768 O O . MET A 1 97 ? 3.206 2.849 -9.040 1.00 98.62 97 MET A O 1
ATOM 772 N N . LEU A 1 98 ? 3.049 1.927 -6.987 1.00 98.75 98 LEU A N 1
ATOM 773 C CA . LEU A 1 98 ? 3.737 0.692 -7.342 1.00 98.75 98 LEU A CA 1
ATOM 774 C C . LEU A 1 98 ? 2.912 -0.106 -8.356 1.00 98.75 98 LEU A C 1
ATOM 776 O O . LEU A 1 98 ? 3.441 -0.483 -9.398 1.00 98.75 98 LEU A O 1
ATOM 780 N N . LEU A 1 99 ? 1.620 -0.321 -8.093 1.00 98.81 99 LEU A N 1
ATOM 781 C CA . LEU A 1 99 ? 0.728 -1.050 -9.001 1.00 98.81 99 LEU A CA 1
ATOM 782 C C . LEU A 1 99 ? 0.600 -0.354 -10.364 1.00 98.81 99 LEU A C 1
ATOM 784 O O . LEU A 1 99 ? 0.695 -1.021 -11.389 1.00 98.81 99 LEU A O 1
ATOM 788 N N . ASP A 1 100 ? 0.491 0.975 -10.383 1.00 98.69 100 ASP A N 1
ATOM 789 C CA . ASP A 1 100 ? 0.465 1.762 -11.623 1.00 98.69 100 ASP A CA 1
ATOM 790 C C . ASP A 1 100 ? 1.769 1.637 -12.415 1.00 98.69 100 ASP A C 1
ATOM 792 O O . ASP A 1 100 ? 1.754 1.633 -13.644 1.00 98.69 100 ASP A O 1
ATOM 796 N N . THR A 1 101 ? 2.903 1.492 -11.725 1.00 98.69 101 THR A N 1
ATOM 797 C CA . THR A 1 101 ? 4.193 1.196 -12.363 1.00 98.69 101 THR A CA 1
ATOM 798 C C . THR A 1 101 ? 4.239 -0.227 -12.914 1.00 98.69 101 THR A C 1
ATOM 800 O O . THR A 1 101 ? 4.842 -0.454 -13.956 1.00 98.69 101 THR A O 1
ATOM 803 N N . LEU A 1 102 ? 3.608 -1.202 -12.256 1.00 98.75 102 LEU A N 1
ATOM 804 C CA . LEU A 1 102 ? 3.518 -2.560 -12.802 1.00 98.75 102 LEU A CA 1
ATOM 805 C C . LEU A 1 102 ? 2.643 -2.618 -14.064 1.00 98.75 102 LEU A C 1
ATOM 807 O O . LEU A 1 102 ? 2.951 -3.389 -14.977 1.00 98.75 102 LEU A O 1
ATOM 811 N N . ASP A 1 103 ? 1.590 -1.798 -14.108 1.00 98.62 103 ASP A N 1
ATOM 812 C CA . ASP A 1 103 ? 0.659 -1.696 -15.237 1.00 98.62 103 ASP A CA 1
ATOM 813 C C . ASP A 1 103 ? 1.254 -0.911 -16.417 1.00 98.62 103 ASP A C 1
ATOM 815 O O . ASP A 1 103 ? 1.167 -1.362 -17.558 1.00 98.62 103 ASP A O 1
ATOM 819 N N . ASP A 1 104 ? 1.903 0.224 -16.146 1.00 98.44 104 ASP A N 1
ATOM 820 C CA . ASP A 1 104 ? 2.579 1.063 -17.140 1.00 98.44 104 ASP A CA 1
ATOM 821 C C . ASP A 1 104 ? 3.886 1.641 -16.553 1.00 98.44 104 ASP A C 1
ATOM 823 O O . ASP A 1 104 ? 3.891 2.721 -15.937 1.00 98.44 104 ASP A O 1
ATOM 827 N N . PRO A 1 105 ? 5.018 0.925 -16.705 1.00 97.81 105 PRO A N 1
ATOM 828 C CA . PRO A 1 105 ? 6.274 1.311 -16.070 1.00 97.81 105 PRO A CA 1
ATOM 829 C C . PRO A 1 105 ? 6.911 2.552 -16.688 1.00 97.81 105 PRO A C 1
ATOM 831 O O . PRO A 1 105 ? 7.637 3.264 -15.994 1.00 97.81 105 PRO A O 1
ATOM 834 N N . VAL A 1 106 ? 6.634 2.840 -17.962 1.00 97.00 106 VAL A N 1
ATOM 835 C CA . VAL A 1 106 ? 7.197 4.002 -18.660 1.00 97.00 106 VAL A CA 1
ATOM 836 C C . VAL A 1 106 ? 6.517 5.278 -18.178 1.00 97.00 106 VAL A C 1
ATOM 838 O O . VAL A 1 106 ? 7.197 6.258 -17.866 1.00 97.00 106 VAL A O 1
ATOM 841 N N . ALA A 1 107 ? 5.185 5.269 -18.068 1.00 97.25 107 ALA A N 1
ATOM 842 C CA . ALA A 1 107 ? 4.436 6.442 -17.632 1.00 97.25 107 ALA A CA 1
ATOM 843 C C . ALA A 1 107 ? 4.578 6.709 -16.124 1.00 97.25 107 ALA A C 1
ATOM 845 O O . ALA A 1 107 ? 4.703 7.865 -15.709 1.00 97.25 107 ALA A O 1
ATOM 846 N N . ASN A 1 108 ? 4.568 5.658 -15.295 1.00 98.00 108 ASN A N 1
ATOM 847 C CA . ASN A 1 108 ? 4.445 5.803 -13.838 1.00 98.00 108 ASN A CA 1
ATOM 848 C C . ASN A 1 108 ? 5.756 5.585 -13.071 1.00 98.00 108 ASN A C 1
ATOM 850 O O . ASN A 1 108 ? 5.956 6.197 -12.013 1.00 98.00 108 ASN A O 1
ATOM 854 N N . GLY A 1 109 ? 6.682 4.795 -13.623 1.00 97.56 109 GLY A N 1
ATOM 855 C CA . GLY A 1 109 ? 7.955 4.451 -12.989 1.00 97.56 109 GLY A CA 1
ATOM 856 C C . GLY A 1 109 ? 8.777 5.666 -12.549 1.00 97.56 109 GLY A C 1
ATOM 857 O O . GLY A 1 109 ? 9.126 5.747 -11.367 1.00 97.56 109 GLY A O 1
ATOM 858 N N . PRO A 1 110 ? 9.031 6.671 -13.413 1.00 96.62 110 PRO A N 1
ATOM 859 C CA . PRO A 1 110 ? 9.829 7.840 -13.038 1.00 96.62 110 PRO A CA 1
ATOM 860 C C . PRO A 1 110 ? 9.295 8.585 -11.808 1.00 96.62 110 PRO A C 1
ATOM 862 O O . PRO A 1 110 ? 10.071 9.057 -10.972 1.00 96.62 110 PRO A O 1
ATOM 865 N N . ARG A 1 111 ? 7.966 8.695 -11.675 1.00 96.31 111 ARG A N 1
ATOM 866 C CA . ARG A 1 111 ? 7.337 9.335 -10.515 1.00 96.31 111 ARG A CA 1
ATOM 867 C C . ARG A 1 111 ? 7.499 8.464 -9.275 1.00 96.31 111 ARG A C 1
ATOM 869 O O . ARG A 1 111 ? 7.967 8.972 -8.260 1.00 96.31 111 ARG A O 1
ATOM 876 N N . TRP A 1 112 ? 7.150 7.183 -9.353 1.00 98.25 112 TRP A N 1
ATOM 877 C CA . TRP A 1 112 ? 7.230 6.260 -8.218 1.00 98.25 112 TRP A CA 1
ATOM 878 C C . TRP A 1 112 ? 8.648 6.168 -7.633 1.00 98.25 112 TRP A C 1
ATOM 880 O O . TRP A 1 112 ? 8.828 6.297 -6.419 1.00 98.25 112 TRP A O 1
ATOM 890 N N . LEU A 1 113 ? 9.681 6.078 -8.480 1.00 97.88 113 LEU A N 1
ATOM 891 C CA . LEU A 1 113 ? 11.075 6.032 -8.020 1.00 97.88 113 LEU A CA 1
ATOM 892 C C . LEU A 1 113 ? 11.470 7.266 -7.195 1.00 97.88 113 LEU A C 1
ATOM 894 O O . LEU A 1 113 ? 12.184 7.138 -6.200 1.00 97.88 113 LEU A O 1
ATOM 898 N N . ARG A 1 114 ? 10.958 8.455 -7.541 1.00 96.56 114 ARG A N 1
ATOM 899 C CA . ARG A 1 114 ? 11.199 9.696 -6.779 1.00 96.56 114 ARG A CA 1
ATOM 900 C C . ARG A 1 114 ? 10.510 9.720 -5.416 1.00 96.56 114 ARG A C 1
ATOM 902 O O . ARG A 1 114 ? 10.949 10.464 -4.542 1.00 96.56 114 ARG A O 1
ATOM 909 N N . TYR A 1 115 ? 9.452 8.935 -5.236 1.00 95.62 115 TYR A N 1
ATOM 910 C CA . TYR A 1 115 ? 8.694 8.843 -3.990 1.00 95.62 115 TYR A CA 1
ATOM 911 C C . TYR A 1 115 ? 9.044 7.591 -3.176 1.00 95.62 115 TYR A C 1
ATOM 913 O O . TYR A 1 115 ? 8.296 7.213 -2.294 1.00 95.62 115 TYR A O 1
ATOM 921 N N . GLY A 1 116 ? 10.213 6.983 -3.383 1.00 95.25 116 GLY A N 1
ATOM 922 C CA . GLY A 1 116 ? 10.707 5.909 -2.513 1.00 95.25 116 GLY A CA 1
ATOM 923 C C . GLY A 1 116 ? 10.630 4.506 -3.110 1.00 95.25 116 GLY A C 1
ATOM 924 O O . GLY A 1 116 ? 10.985 3.547 -2.422 1.00 95.25 116 GLY A O 1
ATOM 925 N N . GLY A 1 117 ? 10.244 4.387 -4.385 1.00 98.19 117 GLY A N 1
ATOM 926 C CA . GLY A 1 117 ? 10.304 3.125 -5.123 1.00 98.19 117 GLY A CA 1
ATOM 927 C C . 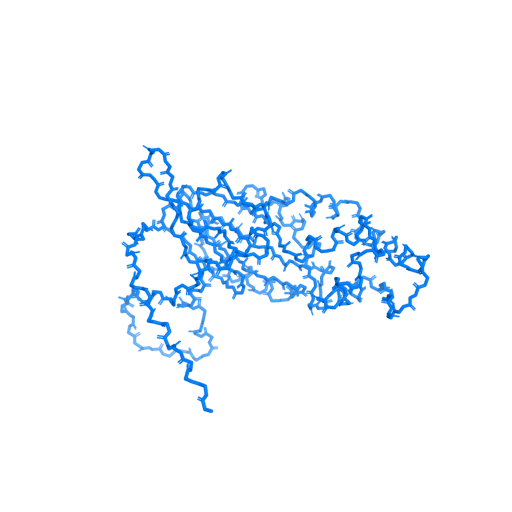GLY A 1 117 ? 11.717 2.542 -5.233 1.00 98.19 117 GLY A C 1
ATOM 928 O O . GLY A 1 117 ? 11.879 1.325 -5.304 1.00 98.19 117 GLY A O 1
ATOM 929 N N . LEU A 1 118 ? 12.760 3.382 -5.154 1.00 98.44 118 LEU A N 1
ATOM 930 C CA . LEU A 1 118 ? 14.159 2.930 -5.142 1.00 98.44 118 LEU A CA 1
ATOM 931 C C . LEU A 1 118 ? 14.443 1.954 -3.991 1.00 98.44 118 LEU A C 1
ATOM 933 O O . LEU A 1 118 ? 15.111 0.942 -4.195 1.00 98.44 118 LEU A O 1
ATOM 937 N N . GLN A 1 119 ? 13.920 2.225 -2.794 1.00 98.50 119 GLN A N 1
ATOM 938 C CA . GLN A 1 119 ? 14.101 1.356 -1.633 1.00 98.50 119 GLN A CA 1
ATOM 939 C C . GLN A 1 119 ? 13.323 0.047 -1.776 1.00 98.50 119 GLN A C 1
ATOM 941 O O . GLN A 1 119 ? 13.839 -1.013 -1.419 1.00 98.50 119 GLN A O 1
ATOM 946 N N . THR A 1 120 ? 12.128 0.094 -2.371 1.00 98.69 120 THR A N 1
ATOM 947 C CA . THR A 1 120 ? 11.371 -1.118 -2.702 1.00 98.69 120 THR A CA 1
ATOM 948 C C . THR A 1 120 ? 12.161 -2.004 -3.663 1.00 98.69 120 THR A C 1
ATOM 950 O O . THR A 1 120 ? 12.393 -3.171 -3.344 1.00 98.69 120 THR A O 1
ATOM 953 N N . LEU A 1 121 ? 12.664 -1.451 -4.773 1.00 98.81 121 LEU A N 1
ATOM 954 C CA . LEU A 1 121 ? 13.513 -2.177 -5.725 1.00 98.81 121 LEU A CA 1
ATOM 955 C C . LEU A 1 121 ? 14.756 -2.773 -5.055 1.00 98.81 121 LEU A C 1
ATOM 957 O O . LEU A 1 121 ? 15.044 -3.958 -5.228 1.00 98.81 121 LEU A O 1
ATOM 961 N N . ALA A 1 122 ? 15.449 -1.986 -4.227 1.00 98.62 122 ALA A N 1
ATOM 962 C CA . ALA A 1 122 ? 16.621 -2.443 -3.487 1.00 98.62 122 ALA A CA 1
ATOM 963 C C . ALA A 1 122 ? 16.297 -3.628 -2.560 1.00 98.62 122 ALA A C 1
ATOM 965 O O . ALA A 1 122 ? 17.056 -4.599 -2.523 1.00 98.62 122 ALA A O 1
ATOM 966 N N . SER A 1 123 ? 15.148 -3.602 -1.872 1.00 98.56 123 SER A N 1
ATOM 967 C CA . SER A 1 123 ? 14.711 -4.698 -0.992 1.00 98.56 123 SER A CA 1
ATOM 968 C C . SER A 1 123 ? 14.469 -6.019 -1.742 1.00 98.56 123 SER A C 1
ATOM 970 O O . SER A 1 123 ? 14.647 -7.095 -1.167 1.00 98.56 123 SER A O 1
ATOM 972 N N . TYR A 1 124 ? 14.147 -5.937 -3.038 1.00 98.50 124 TYR A N 1
ATOM 973 C CA . TYR A 1 124 ? 13.987 -7.072 -3.953 1.00 98.50 124 TYR A CA 1
ATOM 974 C C . TYR A 1 124 ? 15.227 -7.351 -4.817 1.00 98.50 124 TYR A C 1
ATOM 976 O O . TYR A 1 124 ? 15.213 -8.277 -5.622 1.00 98.50 124 TYR A O 1
ATOM 984 N N . ARG A 1 125 ? 16.324 -6.601 -4.634 1.00 98.31 125 ARG A N 1
ATOM 985 C CA . ARG A 1 125 ? 17.552 -6.682 -5.450 1.00 98.31 125 ARG A CA 1
ATOM 986 C C . ARG A 1 125 ? 17.317 -6.443 -6.947 1.00 98.31 125 ARG A C 1
ATOM 988 O O . ARG A 1 125 ? 18.042 -6.981 -7.783 1.00 98.31 125 ARG A O 1
ATOM 995 N N . VAL A 1 126 ? 16.336 -5.611 -7.280 1.00 98.56 126 VAL A N 1
ATOM 996 C CA . VAL A 1 126 ? 16.073 -5.184 -8.656 1.00 98.56 126 VAL A CA 1
ATOM 997 C C . VAL A 1 126 ? 16.840 -3.884 -8.921 1.00 98.56 126 VAL A C 1
ATOM 999 O O . VAL A 1 126 ? 16.725 -2.941 -8.134 1.00 98.56 126 VAL A O 1
ATOM 1002 N N . PRO A 1 127 ? 17.657 -3.803 -9.984 1.00 97.62 127 PRO A N 1
ATOM 1003 C CA . PRO A 1 127 ? 18.348 -2.567 -10.329 1.00 97.62 127 PRO A CA 1
ATOM 1004 C C . PRO A 1 127 ? 17.345 -1.507 -10.826 1.00 97.62 127 PRO A C 1
ATOM 1006 O O . PRO A 1 127 ? 16.479 -1.832 -11.638 1.00 97.62 127 PRO A O 1
ATOM 1009 N N . PRO A 1 128 ? 17.440 -0.246 -10.366 1.00 97.06 128 PRO A N 1
ATOM 1010 C CA . PRO A 1 128 ? 16.541 0.812 -10.808 1.00 97.06 128 PRO A CA 1
ATOM 1011 C C . PRO A 1 128 ? 16.932 1.375 -12.175 1.00 97.06 128 PRO A C 1
ATOM 1013 O O . PRO A 1 128 ? 18.112 1.451 -12.522 1.00 97.06 128 PRO A O 1
ATOM 1016 N N . VAL A 1 129 ? 15.934 1.881 -12.895 1.00 95.94 129 VAL A N 1
ATOM 1017 C CA . VAL A 1 129 ? 16.128 2.716 -14.084 1.00 95.94 129 VAL A CA 1
ATOM 1018 C C . VAL A 1 129 ? 16.250 4.177 -13.647 1.00 95.94 129 VAL A C 1
ATOM 1020 O O . VAL A 1 129 ? 15.394 4.693 -12.931 1.00 95.94 129 VAL A O 1
ATOM 1023 N N . LEU A 1 130 ? 17.331 4.855 -14.043 1.00 91.06 130 LEU A N 1
ATOM 1024 C CA . LEU A 1 130 ? 17.617 6.237 -13.642 1.00 91.06 130 LEU A CA 1
ATOM 1025 C C . LEU A 1 130 ? 17.794 7.142 -14.863 1.00 91.06 130 LEU A C 1
ATOM 1027 O O . LEU A 1 130 ? 18.557 6.821 -15.774 1.00 91.06 130 LEU A O 1
ATOM 1031 N N . GLY A 1 131 ? 17.151 8.310 -14.828 1.00 88.31 131 GLY A N 1
ATOM 1032 C CA . GLY A 1 131 ? 17.199 9.296 -15.909 1.00 88.31 131 GLY A CA 1
ATOM 1033 C C . GLY A 1 131 ? 16.361 8.899 -17.125 1.00 88.31 131 GLY A C 1
ATOM 1034 O O . GLY A 1 131 ? 15.464 8.062 -17.035 1.00 88.31 131 GLY A O 1
ATOM 1035 N N . GLU A 1 132 ? 16.647 9.527 -18.263 1.00 88.50 132 GLU A N 1
ATOM 1036 C CA . GLU A 1 132 ? 16.042 9.163 -19.545 1.00 88.50 132 GLU A CA 1
ATOM 1037 C C . GLU A 1 132 ? 16.685 7.873 -20.058 1.00 88.50 132 GLU A C 1
ATOM 1039 O O . GLU A 1 132 ? 17.894 7.811 -20.293 1.00 88.50 132 GLU A O 1
ATOM 1044 N N . ARG A 1 133 ? 15.875 6.821 -20.184 1.00 92.00 133 ARG A N 1
ATOM 1045 C CA . ARG A 1 133 ? 16.311 5.480 -20.582 1.00 92.00 133 ARG A CA 1
ATOM 1046 C C . ARG A 1 133 ? 15.320 4.890 -21.586 1.00 92.00 133 ARG A C 1
ATOM 1048 O O . ARG A 1 133 ? 14.150 5.280 -21.557 1.00 92.00 133 ARG A O 1
ATOM 1055 N N . PRO A 1 134 ? 15.759 3.976 -22.468 1.00 95.75 134 PRO A N 1
ATOM 1056 C CA . PRO A 1 134 ? 14.874 3.288 -23.399 1.00 95.75 134 PRO A CA 1
ATOM 1057 C C . PRO A 1 134 ? 13.724 2.574 -22.683 1.00 95.75 134 PRO A C 1
ATOM 1059 O O . PRO A 1 134 ? 13.905 2.017 -21.602 1.00 95.75 134 PRO A O 1
ATOM 1062 N N . GLU A 1 135 ? 12.561 2.524 -23.331 1.00 97.25 135 GLU A N 1
ATOM 1063 C CA . GLU A 1 135 ? 11.363 1.825 -22.844 1.00 97.25 135 GLU A CA 1
ATOM 1064 C C . GLU A 1 135 ? 11.643 0.374 -22.416 1.00 97.25 135 GLU A C 1
ATOM 1066 O O . GLU A 1 135 ? 11.170 -0.063 -21.370 1.00 97.25 135 GLU A O 1
ATOM 1071 N N . ALA A 1 136 ? 12.492 -0.342 -23.158 1.00 98.00 136 ALA A N 1
ATOM 1072 C CA . ALA A 1 136 ? 12.864 -1.720 -22.839 1.00 98.00 136 ALA A CA 1
ATOM 1073 C C . ALA A 1 136 ? 13.495 -1.884 -21.441 1.00 98.00 136 ALA A C 1
ATOM 1075 O O . ALA A 1 136 ? 13.297 -2.918 -20.810 1.00 98.00 136 ALA A O 1
ATOM 1076 N N . GLU A 1 137 ? 14.219 -0.880 -20.929 1.00 98.25 137 GLU A N 1
ATOM 1077 C CA . GLU A 1 137 ? 14.797 -0.943 -19.578 1.00 98.25 137 GLU A CA 1
ATOM 1078 C C . GLU A 1 137 ? 13.723 -0.799 -18.489 1.00 98.25 137 GLU A C 1
ATOM 1080 O O . GLU A 1 137 ? 13.797 -1.460 -17.454 1.00 98.25 137 GLU A O 1
ATOM 1085 N N . TRP A 1 138 ? 12.698 0.027 -18.726 1.00 98.19 138 TRP A N 1
ATOM 1086 C CA . TRP A 1 138 ? 11.554 0.158 -17.818 1.00 98.19 138 TRP A CA 1
ATOM 1087 C C . TRP A 1 138 ? 10.739 -1.133 -17.752 1.00 98.19 138 TRP A C 1
ATOM 1089 O O . TRP A 1 138 ? 10.330 -1.541 -16.664 1.00 98.19 138 TRP A O 1
ATOM 1099 N N . ILE A 1 139 ? 10.547 -1.792 -18.898 1.00 98.50 139 ILE A N 1
ATOM 1100 C CA . ILE A 1 139 ? 9.863 -3.086 -18.985 1.00 98.50 139 ILE A CA 1
ATOM 1101 C C . ILE A 1 139 ? 10.672 -4.174 -18.263 1.00 98.50 139 ILE A C 1
ATOM 1103 O O . ILE A 1 139 ? 10.107 -4.874 -17.430 1.00 98.50 139 ILE A O 1
ATOM 1107 N N . ASP A 1 140 ? 11.990 -4.266 -18.483 1.00 98.62 140 ASP A N 1
ATOM 1108 C CA . ASP A 1 140 ? 12.855 -5.239 -17.787 1.00 98.62 140 ASP A CA 1
ATOM 1109 C C . ASP A 1 140 ? 12.848 -5.034 -16.261 1.00 98.62 140 ASP A C 1
ATOM 1111 O O . ASP A 1 140 ? 12.686 -5.992 -15.504 1.00 98.62 140 ASP A O 1
ATOM 1115 N N . MET A 1 141 ? 12.945 -3.786 -15.784 1.00 98.69 141 MET A N 1
ATOM 1116 C CA . MET A 1 141 ? 12.831 -3.475 -14.353 1.00 98.69 141 MET A CA 1
ATOM 1117 C C . MET A 1 141 ? 11.475 -3.915 -13.786 1.00 98.69 141 MET A C 1
ATOM 1119 O O . MET A 1 141 ? 11.421 -4.499 -12.699 1.00 98.69 141 MET A O 1
ATOM 1123 N N . ARG A 1 142 ? 10.383 -3.642 -14.513 1.00 98.56 142 ARG A N 1
ATOM 1124 C CA . ARG A 1 142 ? 9.025 -4.038 -14.128 1.00 98.56 142 ARG A CA 1
ATOM 1125 C C . ARG A 1 142 ? 8.892 -5.550 -14.048 1.00 98.56 142 ARG A C 1
ATOM 1127 O O . ARG A 1 142 ? 8.394 -6.038 -13.039 1.00 98.56 142 ARG A O 1
ATOM 1134 N N . ASP A 1 143 ? 9.336 -6.276 -15.069 1.00 98.81 143 ASP A N 1
ATOM 1135 C CA . ASP A 1 143 ? 9.212 -7.735 -15.149 1.00 98.81 143 ASP A CA 1
ATOM 1136 C C . ASP A 1 143 ? 9.978 -8.413 -14.003 1.00 98.81 143 ASP A C 1
ATOM 1138 O O . ASP A 1 143 ? 9.412 -9.243 -13.291 1.00 98.81 143 ASP A O 1
ATOM 1142 N N . ARG A 1 144 ? 11.215 -7.974 -13.728 1.00 98.88 144 ARG A N 1
ATOM 1143 C CA . ARG A 1 144 ? 12.011 -8.461 -12.585 1.00 98.88 144 ARG A CA 1
ATOM 1144 C C . ARG A 1 144 ? 11.343 -8.187 -11.245 1.00 98.88 144 ARG A C 1
ATOM 1146 O O . ARG A 1 144 ? 11.380 -9.029 -10.350 1.00 98.88 144 ARG A O 1
ATOM 1153 N N . LEU A 1 145 ? 10.763 -6.997 -11.077 1.00 98.81 145 LEU A N 1
ATOM 1154 C CA . LEU A 1 145 ? 10.049 -6.655 -9.850 1.00 98.81 145 LEU A CA 1
ATOM 1155 C C . LEU A 1 145 ? 8.768 -7.481 -9.700 1.00 98.81 145 LEU A C 1
ATOM 1157 O O . LEU A 1 145 ? 8.492 -7.956 -8.602 1.00 98.81 145 LEU A O 1
ATOM 1161 N N . ALA A 1 146 ? 8.002 -7.664 -10.775 1.00 98.81 146 ALA A N 1
ATOM 1162 C CA . ALA A 1 146 ? 6.781 -8.461 -10.763 1.00 98.81 146 ALA A CA 1
ATOM 1163 C C . ALA A 1 146 ? 7.073 -9.930 -10.419 1.00 98.81 146 ALA A C 1
ATOM 1165 O O . ALA A 1 146 ? 6.392 -10.505 -9.569 1.00 98.81 146 ALA A O 1
ATOM 1166 N N . GLU A 1 147 ? 8.128 -10.502 -11.005 1.00 98.75 147 GLU A N 1
ATOM 1167 C CA . GLU A 1 147 ? 8.621 -11.841 -10.670 1.00 98.75 147 GLU A CA 1
ATOM 1168 C C . GLU A 1 147 ? 9.025 -11.932 -9.189 1.00 98.75 147 GLU A C 1
ATOM 1170 O O . GLU A 1 147 ? 8.601 -12.847 -8.485 1.00 98.75 147 GLU A O 1
ATOM 1175 N N . ALA A 1 148 ? 9.788 -10.954 -8.687 1.00 98.50 148 ALA A N 1
ATOM 1176 C CA . ALA A 1 148 ? 10.263 -10.944 -7.304 1.00 98.50 148 ALA A CA 1
ATOM 1177 C C . ALA A 1 148 ? 9.144 -10.732 -6.264 1.00 98.50 148 ALA A C 1
ATOM 1179 O O . ALA A 1 148 ? 9.221 -11.277 -5.161 1.00 98.50 148 ALA A O 1
ATOM 1180 N N . LEU A 1 149 ? 8.115 -9.944 -6.595 1.00 98.31 149 LEU A N 1
ATOM 1181 C CA . LEU A 1 149 ? 6.914 -9.770 -5.770 1.00 98.31 149 LEU A CA 1
ATOM 1182 C C . LEU A 1 149 ? 6.072 -11.051 -5.729 1.00 98.31 149 LEU A C 1
ATOM 1184 O O . LEU A 1 149 ? 5.533 -11.402 -4.676 1.00 98.31 149 LEU A O 1
ATOM 1188 N N . GLY A 1 150 ? 5.957 -11.727 -6.873 1.00 98.50 150 GLY A N 1
ATOM 1189 C CA . GLY A 1 150 ? 5.083 -12.874 -7.076 1.00 98.50 150 GLY A CA 1
ATOM 1190 C C . GLY A 1 150 ? 3.610 -12.486 -7.238 1.00 98.50 150 GLY A C 1
ATOM 1191 O O . GLY A 1 150 ? 3.117 -11.509 -6.664 1.00 98.50 150 GLY A O 1
ATOM 1192 N N . GLU A 1 151 ? 2.877 -13.298 -8.004 1.00 97.94 151 GLU A N 1
ATOM 1193 C CA . GLU A 1 151 ? 1.469 -13.049 -8.346 1.00 97.94 151 GLU A CA 1
ATOM 1194 C C . GLU A 1 151 ? 0.571 -12.913 -7.111 1.00 97.94 151 GLU A C 1
ATOM 1196 O O . GLU A 1 151 ? -0.285 -12.033 -7.074 1.00 97.94 151 GLU A O 1
ATOM 1201 N N . ALA A 1 152 ? 0.797 -13.724 -6.072 1.00 97.56 152 ALA A N 1
ATOM 1202 C CA . ALA A 1 152 ? 0.003 -13.694 -4.844 1.00 97.56 152 ALA A CA 1
ATOM 1203 C C . ALA A 1 152 ? 0.115 -12.352 -4.101 1.00 97.56 152 ALA A C 1
ATOM 1205 O O . ALA A 1 152 ? -0.894 -11.791 -3.679 1.00 97.56 152 ALA A O 1
ATOM 1206 N N . THR A 1 153 ? 1.325 -11.795 -3.985 1.00 98.38 153 THR A N 1
ATOM 1207 C CA . THR A 1 153 ? 1.545 -10.493 -3.333 1.00 98.38 153 THR A CA 1
ATOM 1208 C C . THR A 1 153 ? 0.922 -9.362 -4.146 1.00 98.38 153 THR A C 1
ATOM 1210 O O . THR A 1 153 ? 0.307 -8.456 -3.584 1.00 98.38 153 THR A O 1
ATOM 1213 N N . ILE A 1 154 ? 1.047 -9.415 -5.476 1.00 98.69 154 ILE A N 1
ATOM 1214 C CA . ILE A 1 154 ? 0.435 -8.426 -6.374 1.00 98.69 154 ILE A CA 1
ATOM 1215 C C . ILE A 1 154 ? -1.092 -8.499 -6.279 1.00 98.69 154 ILE A C 1
ATOM 1217 O O . ILE A 1 154 ? -1.744 -7.464 -6.150 1.00 98.69 154 ILE A O 1
ATOM 1221 N N . ALA A 1 155 ? -1.666 -9.704 -6.301 1.00 98.44 155 ALA A N 1
ATOM 1222 C CA . ALA A 1 155 ? -3.100 -9.922 -6.155 1.00 98.44 155 ALA A CA 1
ATOM 1223 C C . ALA A 1 155 ? -3.612 -9.423 -4.798 1.00 98.44 155 ALA A C 1
ATOM 1225 O O . ALA A 1 155 ? -4.628 -8.732 -4.753 1.00 98.44 155 ALA A O 1
ATOM 1226 N N . TRP A 1 156 ? -2.874 -9.687 -3.714 1.00 98.25 156 TRP A N 1
ATOM 1227 C CA . TRP A 1 156 ? -3.179 -9.153 -2.388 1.00 98.25 156 TRP A CA 1
ATOM 1228 C C . TRP A 1 156 ? -3.204 -7.620 -2.391 1.00 98.25 156 TRP A C 1
ATOM 1230 O O . TRP A 1 156 ? -4.205 -7.036 -1.985 1.00 98.25 156 TRP A O 1
ATOM 1240 N N . MET A 1 157 ? -2.172 -6.957 -2.936 1.00 98.31 157 MET A N 1
ATOM 1241 C CA . MET A 1 157 ? -2.135 -5.489 -3.025 1.00 98.31 157 MET A CA 1
ATOM 1242 C C . MET A 1 157 ? -3.290 -4.927 -3.865 1.00 98.31 157 MET A C 1
ATOM 1244 O O . MET A 1 157 ? -3.897 -3.930 -3.480 1.00 98.31 157 MET A O 1
ATOM 1248 N N . ARG A 1 158 ? -3.632 -5.562 -4.996 1.00 98.38 158 ARG A N 1
ATOM 1249 C CA . ARG A 1 158 ? -4.776 -5.150 -5.833 1.00 98.38 158 ARG A CA 1
ATOM 1250 C C . ARG A 1 158 ? -6.125 -5.363 -5.149 1.00 98.38 158 ARG A C 1
ATOM 1252 O O . ARG A 1 158 ? -7.072 -4.648 -5.466 1.00 98.38 158 ARG A O 1
ATOM 1259 N N . GLY A 1 159 ? -6.211 -6.335 -4.244 1.00 97.81 159 GLY A N 1
ATOM 1260 C CA . GLY A 1 159 ? -7.408 -6.641 -3.464 1.00 97.81 159 GLY A CA 1
ATOM 1261 C C . GLY A 1 159 ? -7.647 -5.702 -2.281 1.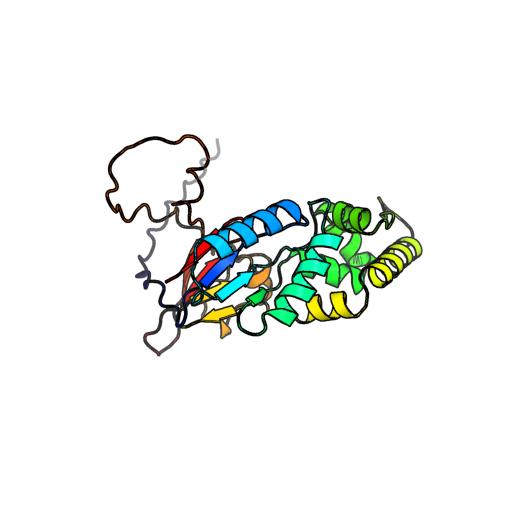00 97.81 159 GLY A C 1
ATOM 1262 O O . GLY A 1 159 ? -8.730 -5.747 -1.700 1.00 97.81 159 GLY A O 1
ATOM 1263 N N . LEU A 1 160 ? -6.680 -4.848 -1.925 1.00 98.00 160 LEU A N 1
ATOM 1264 C CA . LEU A 1 160 ? -6.820 -3.924 -0.802 1.00 98.00 160 LEU A CA 1
ATOM 1265 C C . LEU A 1 160 ? -7.971 -2.927 -1.047 1.00 98.00 160 LEU A C 1
ATOM 1267 O O . LEU A 1 160 ? -7.952 -2.193 -2.043 1.00 98.00 160 LEU A O 1
ATOM 1271 N N . PRO A 1 161 ? -8.965 -2.840 -0.145 1.00 97.00 161 PRO A N 1
ATOM 1272 C CA . PRO A 1 161 ? -9.997 -1.817 -0.231 1.00 97.00 161 PRO A CA 1
ATOM 1273 C C . PRO A 1 161 ? -9.409 -0.422 0.018 1.00 97.00 161 PRO A C 1
ATOM 1275 O O . PRO A 1 161 ? -8.392 -0.258 0.688 1.00 97.00 161 PRO A O 1
ATOM 1278 N N . LEU A 1 162 ? -10.073 0.615 -0.498 1.00 94.38 162 LEU A N 1
ATOM 1279 C CA . LEU A 1 162 ? -9.678 2.010 -0.240 1.00 94.38 162 LEU A CA 1
ATOM 1280 C C . LEU A 1 162 ? -10.146 2.516 1.130 1.00 94.38 162 LEU A C 1
ATOM 1282 O O . LEU A 1 162 ? -9.648 3.528 1.619 1.00 94.38 162 LEU A O 1
ATOM 1286 N N . THR A 1 163 ? -11.142 1.851 1.713 1.00 92.38 163 THR A N 1
ATOM 1287 C CA . THR A 1 163 ? -11.797 2.270 2.948 1.00 92.38 163 THR A CA 1
ATOM 1288 C C . THR A 1 163 ? -12.122 1.061 3.814 1.00 92.38 163 THR A C 1
ATOM 1290 O O . THR A 1 163 ? -12.386 -0.027 3.303 1.00 92.38 163 THR A O 1
ATOM 1293 N N . TRP A 1 164 ? -12.181 1.272 5.123 1.00 93.19 164 TRP A N 1
ATOM 1294 C CA . TRP A 1 164 ? -12.754 0.331 6.084 1.00 93.19 164 TRP A CA 1
ATOM 1295 C C . TRP A 1 164 ? -13.737 1.077 6.988 1.00 93.19 164 TRP A C 1
ATOM 1297 O O . TRP A 1 164 ? -13.504 2.243 7.300 1.00 93.19 164 TRP A O 1
ATOM 1307 N N . GLN A 1 165 ? -14.847 0.451 7.377 1.00 90.00 165 GLN A N 1
ATOM 1308 C CA . GLN A 1 165 ? -15.907 1.112 8.139 1.00 90.00 165 GLN A CA 1
ATOM 1309 C C . GLN A 1 165 ? -16.386 0.243 9.301 1.00 90.00 165 GLN A C 1
ATOM 1311 O O . GLN A 1 165 ? -16.590 -0.955 9.135 1.00 90.00 165 GLN A O 1
ATOM 1316 N N . THR A 1 166 ? -16.633 0.874 10.450 1.00 87.81 166 THR A N 1
ATOM 1317 C CA . THR A 1 166 ? -17.302 0.266 11.607 1.00 87.81 166 THR A CA 1
ATOM 1318 C C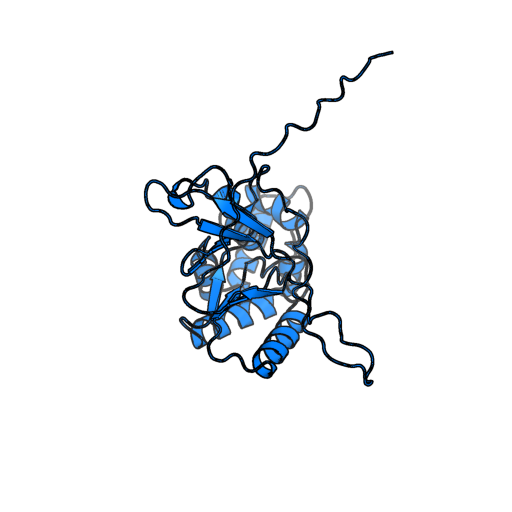 . THR A 1 166 ? -18.180 1.305 12.301 1.00 87.81 166 THR A C 1
ATOM 1320 O O . THR A 1 166 ? -17.722 2.407 12.611 1.00 87.81 166 THR A O 1
ATOM 1323 N N . GLY A 1 167 ? -19.460 0.994 12.517 1.00 88.00 167 GLY A N 1
ATOM 1324 C CA . GLY A 1 167 ? -20.423 1.949 13.064 1.00 88.00 167 GLY A CA 1
ATOM 1325 C C . GLY A 1 167 ? -20.411 3.279 12.303 1.00 88.00 167 GLY A C 1
ATOM 1326 O O . GLY A 1 167 ? -20.612 3.325 11.085 1.00 88.00 167 GLY A O 1
ATOM 1327 N N . ASN A 1 168 ? -20.138 4.373 13.020 1.00 81.38 168 ASN A N 1
ATOM 1328 C CA . ASN A 1 168 ? -20.047 5.708 12.427 1.00 81.38 168 ASN A CA 1
ATOM 1329 C C . ASN A 1 168 ? -18.634 6.103 11.951 1.00 81.38 168 ASN A C 1
ATOM 1331 O O . ASN A 1 168 ? -18.439 7.252 11.564 1.00 81.38 168 ASN A O 1
ATOM 1335 N N . VAL A 1 169 ? -17.655 5.196 11.978 1.00 84.50 169 VAL A N 1
ATOM 1336 C CA . VAL A 1 169 ? -16.245 5.492 11.690 1.00 84.50 169 VAL A CA 1
ATOM 1337 C C . VAL A 1 169 ? -15.836 4.926 10.339 1.00 84.50 169 VAL A C 1
ATOM 1339 O O . VAL A 1 169 ? -16.024 3.740 10.086 1.00 84.50 169 VAL A O 1
ATOM 1342 N N . VAL A 1 170 ? -15.222 5.755 9.494 1.00 86.81 170 VAL A N 1
ATOM 1343 C CA . VAL A 1 170 ? -14.625 5.338 8.220 1.00 86.81 170 VAL A CA 1
ATOM 1344 C C . VAL A 1 170 ? -13.141 5.663 8.217 1.00 86.81 170 VAL A C 1
ATOM 1346 O O . VAL A 1 170 ? -12.740 6.817 8.352 1.00 86.81 170 VAL A O 1
ATOM 1349 N N . VAL A 1 171 ? -12.325 4.632 8.047 1.00 86.88 171 VAL A N 1
ATOM 1350 C CA . VAL A 1 171 ? -10.873 4.724 7.932 1.00 86.88 171 VAL A CA 1
ATOM 1351 C C . VAL A 1 171 ? -10.501 4.805 6.458 1.00 86.88 171 VAL A C 1
ATOM 1353 O O . VAL A 1 171 ? -10.914 3.966 5.654 1.00 86.88 171 VAL A O 1
ATOM 1356 N N . VAL A 1 172 ? -9.718 5.825 6.123 1.00 88.94 172 VAL A N 1
ATOM 1357 C CA . VAL A 1 172 ? -9.156 6.068 4.789 1.00 88.94 172 VAL A CA 1
ATOM 1358 C C . VAL A 1 172 ? -7.671 6.383 4.938 1.00 88.94 172 VAL A C 1
ATOM 1360 O O . VAL A 1 172 ? -7.241 6.823 6.006 1.00 88.94 172 VAL A O 1
ATOM 1363 N N . HIS A 1 173 ? -6.885 6.185 3.881 1.00 87.81 173 HIS A N 1
ATOM 1364 C CA . HIS A 1 173 ? -5.442 6.397 3.961 1.00 87.81 173 HIS A CA 1
ATOM 1365 C C . HIS A 1 173 ? -5.070 7.876 4.198 1.00 87.81 173 HIS A C 1
ATOM 1367 O O . HIS A 1 173 ? -4.377 8.180 5.167 1.00 87.81 173 HIS A O 1
ATOM 1373 N N . ALA A 1 174 ? -5.566 8.803 3.367 1.00 83.94 174 ALA A N 1
ATOM 1374 C CA . ALA A 1 174 ? -5.180 10.219 3.422 1.00 83.94 174 ALA A CA 1
ATOM 1375 C C . ALA A 1 174 ? -6.274 11.155 3.969 1.00 83.94 174 ALA A C 1
ATOM 1377 O O . ALA A 1 174 ? -6.044 11.868 4.944 1.00 83.94 174 ALA A O 1
ATOM 1378 N N . GLY A 1 175 ? -7.462 11.183 3.359 1.00 76.81 175 GLY A N 1
ATOM 1379 C CA . GLY A 1 175 ? -8.573 12.014 3.841 1.00 76.81 175 GLY A CA 1
ATOM 1380 C C . GLY A 1 175 ? -9.557 12.406 2.744 1.00 76.81 175 GLY A C 1
ATOM 1381 O O . GLY A 1 175 ? -9.153 12.867 1.682 1.00 76.81 175 GLY A O 1
ATOM 1382 N N . ALA A 1 176 ? -10.854 12.244 2.992 1.00 78.12 176 ALA A N 1
ATOM 1383 C CA . ALA A 1 176 ? -11.889 12.546 2.003 1.00 78.12 176 ALA A CA 1
ATOM 1384 C C . ALA A 1 176 ? -12.428 13.986 2.121 1.00 78.12 176 ALA A C 1
ATOM 1386 O O . ALA A 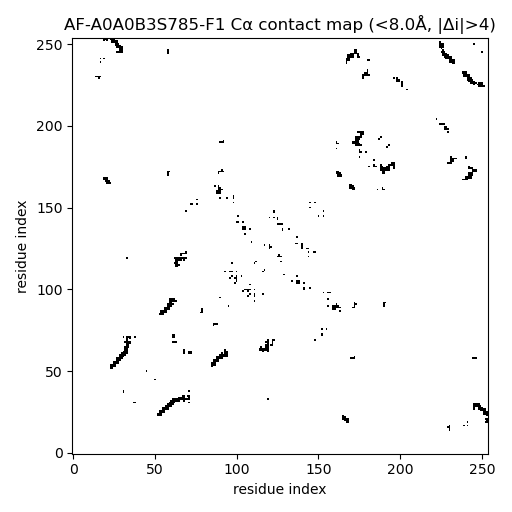1 176 ? -12.082 14.723 3.043 1.00 78.12 176 ALA A O 1
ATOM 1387 N N . ASP A 1 177 ? -13.278 14.399 1.184 1.00 80.25 177 ASP A N 1
ATOM 1388 C CA . ASP A 1 177 ? -13.946 15.700 1.213 1.00 80.25 177 ASP A CA 1
ATOM 1389 C C . ASP A 1 177 ? -14.933 15.775 2.399 1.00 80.25 177 ASP A C 1
ATOM 1391 O O . ASP A 1 177 ? -15.921 15.039 2.416 1.00 80.25 177 ASP A O 1
ATOM 1395 N N . PRO A 1 178 ? -14.731 16.656 3.395 1.00 75.00 178 PRO A N 1
ATOM 1396 C CA . PRO A 1 178 ? -15.635 16.756 4.542 1.00 75.00 178 PRO A CA 1
ATOM 1397 C C . PRO A 1 178 ? -17.062 17.199 4.176 1.00 75.00 178 PRO A C 1
ATOM 1399 O O . PRO A 1 178 ? -17.982 17.005 4.972 1.00 75.00 178 PRO A O 1
ATOM 1402 N N . ALA A 1 179 ? -17.268 17.796 2.999 1.00 76.50 179 ALA A N 1
ATOM 1403 C CA . ALA A 1 179 ? -18.575 18.262 2.551 1.00 76.50 179 ALA A CA 1
ATOM 1404 C C . ALA A 1 179 ? -19.449 17.151 1.946 1.00 76.50 179 ALA A C 1
ATOM 1406 O O . ALA A 1 179 ? -20.658 17.350 1.797 1.00 76.50 179 ALA A O 1
ATOM 1407 N N . LEU A 1 180 ? -18.871 15.996 1.605 1.00 74.56 180 LEU A N 1
ATOM 1408 C CA . LEU A 1 180 ? -19.564 14.920 0.899 1.00 74.56 180 LEU A CA 1
ATOM 1409 C C . LEU A 1 180 ? -19.732 13.668 1.776 1.00 74.56 180 LEU A C 1
ATOM 1411 O O . LEU A 1 180 ? -18.846 13.324 2.562 1.00 74.56 180 LEU A O 1
ATOM 1415 N N . PRO A 1 181 ? -20.845 12.923 1.631 1.00 79.69 181 PRO A N 1
ATOM 1416 C CA . PRO A 1 181 ? -20.956 11.595 2.225 1.00 79.69 181 PRO A CA 1
ATOM 1417 C C . PRO A 1 181 ? -19.932 10.645 1.590 1.00 79.69 181 PRO A C 1
ATOM 1419 O O . PRO A 1 181 ? -19.544 10.834 0.439 1.00 79.69 181 PRO A O 1
ATOM 1422 N N . ILE A 1 182 ? -19.548 9.576 2.296 1.00 80.81 182 ILE A N 1
ATOM 1423 C CA . ILE A 1 182 ? -18.537 8.606 1.825 1.00 80.81 182 ILE A CA 1
ATOM 1424 C C . ILE A 1 182 ? -18.868 8.014 0.450 1.00 80.81 182 ILE A C 1
ATOM 1426 O O . ILE A 1 182 ? -17.988 7.901 -0.397 1.00 80.81 182 ILE A O 1
ATOM 1430 N N . ALA A 1 183 ? -20.142 7.711 0.191 1.00 81.25 183 ALA A N 1
ATOM 1431 C CA . ALA A 1 183 ? -20.590 7.198 -1.105 1.00 81.25 183 ALA A CA 1
ATOM 1432 C C . ALA A 1 183 ? -20.438 8.207 -2.263 1.00 81.25 183 ALA A C 1
ATOM 1434 O O . ALA A 1 183 ? -20.441 7.806 -3.423 1.00 81.25 183 ALA A O 1
ATOM 1435 N N . GLY A 1 184 ? -20.325 9.505 -1.961 1.00 82.56 184 GLY A N 1
ATOM 1436 C CA . GLY A 1 184 ? -20.152 10.582 -2.939 1.00 82.56 184 GLY A CA 1
ATOM 1437 C C . GLY A 1 184 ? -18.702 11.032 -3.126 1.00 82.56 184 GLY A C 1
ATOM 1438 O O . GLY A 1 184 ? -18.469 12.006 -3.834 1.00 82.56 184 GLY A O 1
ATOM 1439 N N . GLN A 1 185 ? -17.740 10.369 -2.480 1.00 85.06 185 GLN A N 1
ATOM 1440 C CA . GLN A 1 185 ? -16.332 10.758 -2.517 1.00 85.06 185 GLN A CA 1
ATOM 1441 C C . GLN A 1 185 ? -15.658 10.386 -3.836 1.00 85.06 185 GLN A C 1
ATOM 1443 O O . GLN A 1 185 ? -15.854 9.300 -4.385 1.00 85.06 185 GLN A O 1
ATOM 1448 N N . GLU A 1 186 ? -14.773 11.264 -4.299 1.00 88.00 186 GLU A N 1
ATOM 1449 C CA . GLU A 1 186 ? -13.826 10.939 -5.359 1.00 88.00 186 GLU A CA 1
ATOM 1450 C C . GLU A 1 186 ? -12.764 9.975 -4.807 1.00 88.00 186 GLU A C 1
ATOM 1452 O O . GLU A 1 186 ? -12.163 10.220 -3.761 1.00 88.00 186 GLU A O 1
ATOM 1457 N N . ARG A 1 187 ? -12.551 8.843 -5.491 1.00 87.94 187 ARG A N 1
ATOM 1458 C CA . ARG A 1 187 ? -11.687 7.756 -4.992 1.00 87.94 187 ARG A CA 1
ATOM 1459 C C . ARG A 1 187 ? -10.243 8.211 -4.774 1.00 87.94 187 ARG A C 1
ATOM 1461 O O . ARG A 1 187 ? -9.589 7.701 -3.867 1.00 87.94 187 ARG A O 1
ATOM 1468 N N . GLY A 1 188 ? -9.753 9.156 -5.582 1.00 87.44 188 GLY A N 1
ATOM 1469 C CA . GLY A 1 188 ? -8.429 9.751 -5.445 1.00 87.44 188 GLY A CA 1
ATOM 1470 C C . GLY A 1 188 ? -8.217 10.426 -4.094 1.00 87.44 188 GLY A C 1
ATOM 1471 O O . GLY A 1 188 ? -7.129 10.295 -3.537 1.00 87.44 188 GLY A O 1
ATOM 1472 N N . ASN A 1 189 ? -9.249 11.037 -3.504 1.00 86.94 189 ASN A N 1
ATOM 1473 C CA . ASN A 1 189 ? -9.149 11.665 -2.184 1.00 86.94 189 ASN A CA 1
ATOM 1474 C C . ASN A 1 189 ? -8.790 10.659 -1.079 1.00 86.94 189 ASN A C 1
ATOM 1476 O O . ASN A 1 189 ? -8.013 10.984 -0.184 1.00 86.94 189 ASN A O 1
ATOM 1480 N N . PHE A 1 190 ? -9.276 9.415 -1.149 1.00 88.38 190 PHE A N 1
ATOM 1481 C CA . PHE A 1 190 ? -8.927 8.397 -0.149 1.00 88.38 190 PHE A CA 1
ATOM 1482 C C . PHE A 1 190 ? -7.425 8.102 -0.104 1.00 88.38 190 PHE A C 1
ATOM 1484 O O . PHE A 1 190 ? -6.904 7.815 0.970 1.00 88.38 190 PHE A O 1
ATOM 1491 N N . LEU A 1 191 ? -6.739 8.228 -1.243 1.00 89.44 191 LEU A N 1
ATOM 1492 C CA . LEU A 1 191 ? -5.311 7.947 -1.392 1.00 89.44 191 LEU A CA 1
ATOM 1493 C C . LEU A 1 191 ? -4.446 9.210 -1.274 1.00 89.44 191 LEU A C 1
ATOM 1495 O O . LEU A 1 191 ? -3.395 9.188 -0.653 1.00 89.44 191 LEU A O 1
ATOM 1499 N N . TRP A 1 192 ? -4.864 10.323 -1.868 1.00 89.50 192 TRP A N 1
ATOM 1500 C CA . TRP A 1 192 ? -4.025 11.519 -2.019 1.00 89.50 192 TRP A CA 1
ATOM 1501 C C . TRP A 1 192 ? -4.449 12.690 -1.134 1.00 89.50 192 TRP A C 1
ATOM 1503 O O . TRP A 1 192 ? -3.702 13.661 -1.013 1.00 89.50 192 TRP A O 1
ATOM 1513 N N . GLY A 1 193 ? -5.608 12.576 -0.487 1.00 85.00 193 GLY A N 1
ATOM 1514 C CA . GLY A 1 193 ? -6.167 13.582 0.401 1.00 85.00 193 GLY A CA 1
ATOM 1515 C C . GLY A 1 193 ? -6.945 14.663 -0.346 1.00 85.00 193 GLY A C 1
ATOM 1516 O O . GLY A 1 193 ? -6.519 15.155 -1.391 1.00 85.00 193 GLY A O 1
ATOM 1517 N N . HIS A 1 194 ? -8.073 15.079 0.224 1.00 80.31 194 HIS A N 1
ATOM 1518 C CA . HIS A 1 194 ? -8.787 16.274 -0.210 1.00 80.31 194 HIS A CA 1
ATOM 1519 C C . HIS A 1 194 ? -8.149 17.534 0.412 1.00 80.31 194 HIS A C 1
ATOM 1521 O O . HIS A 1 194 ? -7.862 17.539 1.609 1.00 80.31 194 HIS A O 1
ATOM 1527 N N . PRO A 1 195 ? -7.952 18.643 -0.325 1.00 76.62 195 PRO A N 1
ATOM 1528 C CA . PRO A 1 195 ? -7.320 19.856 0.211 1.00 76.62 195 PRO A CA 1
ATOM 1529 C C . PRO A 1 195 ? -8.094 20.508 1.367 1.00 76.62 195 PRO A C 1
ATOM 1531 O O . PRO A 1 195 ? -7.490 21.139 2.238 1.00 76.62 195 PRO A O 1
ATOM 1534 N N . ASP A 1 196 ? -9.420 20.350 1.394 1.00 73.75 196 ASP A N 1
ATOM 1535 C CA . ASP A 1 196 ? -10.255 20.839 2.497 1.00 73.75 196 ASP A CA 1
ATOM 1536 C C . ASP A 1 196 ? -10.349 19.849 3.664 1.00 73.75 196 ASP A C 1
ATOM 1538 O O . ASP A 1 196 ? -10.909 20.188 4.708 1.00 73.75 196 ASP A O 1
ATOM 1542 N N . PHE A 1 197 ? -9.750 18.659 3.538 1.00 67.50 197 PHE A N 1
ATOM 1543 C CA . PHE A 1 197 ? -9.499 17.790 4.680 1.00 67.50 197 PHE A CA 1
ATOM 1544 C C . PHE A 1 197 ? -8.397 18.424 5.535 1.00 67.50 197 PHE A C 1
ATOM 1546 O O . PHE A 1 197 ? -7.201 18.179 5.375 1.00 67.50 197 PHE A O 1
ATOM 1553 N N . ARG A 1 198 ? -8.806 19.329 6.425 1.00 58.06 198 ARG A N 1
ATOM 1554 C CA . ARG A 1 198 ? -7.899 20.028 7.332 1.00 58.06 198 ARG A CA 1
ATOM 1555 C C . ARG A 1 198 ? -7.765 19.251 8.635 1.00 58.06 198 ARG A C 1
ATOM 1557 O O . ARG A 1 198 ? -8.769 19.059 9.321 1.00 58.06 198 ARG A O 1
ATOM 1564 N N . PRO A 1 199 ? -6.538 18.892 9.047 1.00 47.91 199 PRO A N 1
ATOM 1565 C CA . PRO A 1 199 ? -6.299 18.421 10.398 1.00 47.91 199 PRO A CA 1
ATOM 1566 C C . PRO A 1 199 ? -6.669 19.521 11.394 1.00 47.91 199 PRO A C 1
ATOM 1568 O O . PRO A 1 199 ? -6.015 20.566 11.426 1.00 47.91 199 PRO A O 1
ATOM 1571 N N . LYS A 1 200 ? -7.696 19.314 12.225 1.00 38.69 200 LYS A N 1
ATOM 1572 C CA . LYS A 1 200 ? -7.779 20.070 13.480 1.00 38.69 200 LYS A CA 1
ATOM 1573 C C . LYS A 1 200 ? -6.695 19.529 14.417 1.00 38.69 200 LYS A C 1
ATOM 1575 O O . LYS A 1 200 ? -6.437 18.327 14.452 1.00 38.69 200 LYS A O 1
ATOM 1580 N N . ALA A 1 201 ? -6.017 20.436 15.121 1.00 29.41 201 ALA A N 1
ATOM 1581 C CA . ALA A 1 201 ? -5.052 20.088 16.162 1.00 29.41 201 ALA A CA 1
ATOM 1582 C C . ALA A 1 201 ? -5.676 19.087 17.162 1.00 29.41 201 ALA A C 1
ATOM 1584 O O . ALA A 1 201 ? -6.890 19.135 17.374 1.00 29.41 201 ALA A O 1
ATOM 1585 N N . PRO A 1 202 ? -4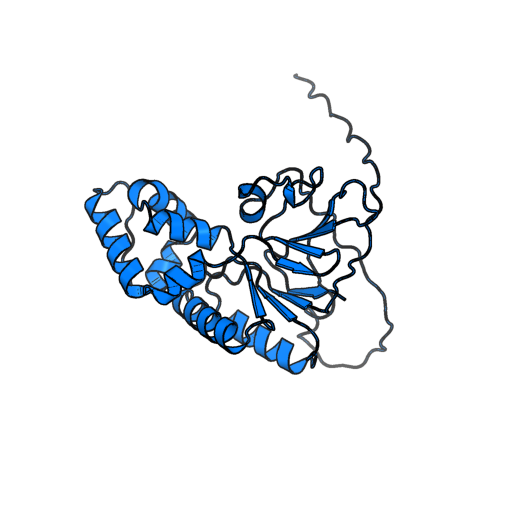.872 18.187 17.759 1.00 33.56 202 PRO A N 1
ATOM 1586 C CA . PRO A 1 202 ? -5.377 17.107 18.599 1.00 33.56 202 PRO A CA 1
ATOM 1587 C C . PRO A 1 202 ? -6.253 17.643 19.732 1.00 33.56 202 PRO A C 1
ATOM 1589 O O . PRO A 1 202 ? -5.890 18.611 20.405 1.00 33.56 202 PRO A O 1
ATOM 1592 N N . VAL A 1 203 ? -7.386 16.979 19.967 1.00 29.73 203 VAL A N 1
ATOM 1593 C CA . VAL A 1 203 ? -8.175 17.173 21.184 1.00 29.73 203 VAL A CA 1
ATOM 1594 C C . VAL A 1 203 ? -7.318 16.669 22.345 1.00 29.73 203 VAL A C 1
ATOM 1596 O O . VAL A 1 203 ? -7.027 15.480 22.455 1.00 29.73 203 VAL A O 1
ATOM 1599 N N . SER A 1 204 ? -6.832 17.586 23.174 1.00 27.38 204 SER A N 1
ATOM 1600 C CA . SER A 1 204 ? -6.045 17.265 24.359 1.00 27.38 204 SER A CA 1
ATOM 1601 C C . SER A 1 204 ? -6.888 16.536 25.411 1.00 27.38 204 SER A C 1
ATOM 1603 O O . SER A 1 204 ? -7.927 17.046 25.819 1.00 27.38 204 SER A O 1
ATOM 1605 N N . SER A 1 205 ? -6.348 15.415 25.901 1.00 24.03 205 SER A N 1
ATOM 1606 C CA . SER A 1 205 ? -6.451 14.877 27.270 1.00 24.03 205 SER A CA 1
ATOM 1607 C C . SER A 1 205 ? -7.842 14.633 27.876 1.00 24.03 205 SER A C 1
ATOM 1609 O O . SER A 1 205 ? -8.483 15.557 28.374 1.00 24.03 205 SER A O 1
ATOM 1611 N N . VAL A 1 206 ? -8.207 13.358 28.047 1.00 24.84 206 VAL A N 1
ATOM 1612 C CA . VAL A 1 206 ? -8.988 12.944 29.223 1.00 24.84 206 VAL A CA 1
ATOM 1613 C C . VAL A 1 206 ? -7.984 12.588 30.317 1.00 24.84 206 VAL A C 1
ATOM 1615 O O . VAL A 1 206 ? -7.326 11.554 30.266 1.00 24.84 206 VAL A O 1
ATOM 1618 N N . ALA A 1 207 ? -7.815 13.493 31.279 1.00 23.30 207 ALA A N 1
ATOM 1619 C CA . ALA A 1 207 ? -6.964 13.292 32.441 1.00 23.30 207 ALA A CA 1
ATOM 1620 C C . ALA A 1 207 ? -7.565 12.222 33.371 1.00 23.30 207 ALA A C 1
ATOM 1622 O O . ALA A 1 207 ? -8.512 12.493 34.107 1.00 23.30 207 ALA A O 1
ATOM 1623 N N . GLY A 1 208 ? -6.997 11.016 33.360 1.00 24.58 208 GLY A N 1
ATOM 1624 C CA . GLY A 1 208 ? -7.119 10.051 34.452 1.00 24.58 208 GLY A CA 1
ATOM 1625 C C . GLY A 1 208 ? -5.882 10.155 35.342 1.00 24.58 208 GLY A C 1
ATOM 1626 O O . GLY A 1 208 ? -4.773 9.890 34.891 1.00 24.58 208 GLY A O 1
ATOM 1627 N N . GLN A 1 209 ? -6.051 10.598 36.587 1.00 25.55 209 GLN A N 1
ATOM 1628 C CA . GLN A 1 209 ? -4.967 10.720 37.564 1.00 25.55 209 GLN A CA 1
ATOM 1629 C C . GLN A 1 209 ? -4.304 9.357 37.830 1.00 25.55 209 GLN A C 1
ATOM 1631 O O . GLN A 1 209 ? -4.971 8.425 38.273 1.00 25.55 209 GLN A O 1
ATOM 1636 N N . ALA A 1 210 ? -2.985 9.265 37.650 1.00 25.19 210 ALA A N 1
ATOM 1637 C CA . ALA A 1 210 ? -2.166 8.210 38.241 1.00 25.19 210 ALA A CA 1
ATOM 1638 C C . ALA A 1 210 ? -0.936 8.839 38.916 1.00 25.19 210 ALA A C 1
ATOM 1640 O O . ALA A 1 210 ? -0.162 9.566 38.293 1.00 25.19 210 ALA A O 1
ATOM 1641 N N . SER A 1 211 ? -0.819 8.601 40.222 1.00 22.12 211 SER A N 1
ATOM 1642 C CA . SER A 1 211 ? 0.210 9.127 41.126 1.00 22.12 211 SER A CA 1
ATOM 1643 C C . SER A 1 211 ? 1.636 8.652 40.776 1.00 22.12 211 SER A C 1
ATOM 1645 O O . SER A 1 211 ? 1.797 7.608 40.144 1.00 22.12 211 SER A O 1
ATOM 1647 N N . PRO A 1 212 ? 2.691 9.388 41.190 1.00 27.81 212 PRO A N 1
ATOM 1648 C CA . PRO A 1 212 ? 4.031 9.255 40.621 1.00 27.81 212 PRO A CA 1
ATOM 1649 C C . PRO A 1 212 ? 4.907 8.229 41.359 1.00 27.81 212 PRO A C 1
ATOM 1651 O O . PRO A 1 212 ? 5.060 8.289 42.577 1.00 27.81 212 PRO A O 1
ATOM 1654 N N . GLY A 1 213 ? 5.559 7.339 40.604 1.00 21.53 213 GLY A N 1
ATOM 1655 C CA . GLY A 1 213 ? 6.559 6.410 41.135 1.00 21.53 213 GLY A CA 1
ATOM 1656 C C . GLY A 1 213 ? 7.320 5.643 40.050 1.00 21.53 213 GLY A C 1
ATOM 1657 O O . GLY A 1 213 ? 6.915 4.555 39.677 1.00 21.53 213 GLY A O 1
ATOM 1658 N N . ALA A 1 214 ? 8.407 6.250 39.560 1.00 24.83 214 ALA A N 1
ATOM 1659 C CA . ALA A 1 214 ? 9.611 5.658 38.954 1.00 24.83 214 ALA A CA 1
ATOM 1660 C C . ALA A 1 214 ? 9.489 4.392 38.068 1.00 24.83 214 ALA A C 1
ATOM 1662 O O . ALA A 1 214 ? 9.365 3.296 38.586 1.00 24.83 214 ALA A O 1
ATOM 1663 N N . PHE A 1 215 ? 9.713 4.532 36.752 1.00 24.55 215 PHE A N 1
ATOM 1664 C CA . PHE A 1 215 ? 10.824 3.897 36.009 1.00 24.55 215 PHE A CA 1
ATOM 1665 C C . PHE A 1 215 ? 10.951 4.566 34.626 1.00 24.55 215 PHE A C 1
ATOM 1667 O O . PHE A 1 215 ? 9.974 4.759 33.906 1.00 24.55 215 PHE A O 1
ATOM 1674 N N . GLY A 1 216 ? 12.162 5.028 34.310 1.00 22.70 216 GLY A N 1
ATOM 1675 C CA . GLY A 1 216 ? 12.449 5.945 33.209 1.00 22.70 216 GLY A CA 1
ATOM 1676 C C . GLY A 1 216 ? 12.433 5.317 31.813 1.00 22.70 216 GLY A C 1
ATOM 1677 O O . GLY A 1 216 ? 12.855 4.185 31.616 1.00 22.70 216 GLY A O 1
ATOM 1678 N N . GLN A 1 217 ? 12.010 6.150 30.856 1.00 26.75 217 GLN A N 1
ATOM 1679 C CA . GLN A 1 217 ? 12.219 6.055 29.408 1.00 26.75 217 GLN A CA 1
ATOM 1680 C C . GLN A 1 217 ? 11.676 4.799 28.707 1.00 26.75 217 GLN A C 1
ATOM 1682 O O . GLN A 1 217 ? 12.433 3.923 28.321 1.00 26.75 217 GLN A O 1
ATOM 1687 N N . ILE A 1 218 ? 10.353 4.783 28.493 1.00 27.11 218 ILE A N 1
ATOM 1688 C CA . ILE A 1 218 ? 9.607 4.593 27.220 1.00 27.11 218 ILE A CA 1
ATOM 1689 C C . ILE A 1 218 ? 8.156 5.037 27.545 1.00 27.11 218 ILE A C 1
ATOM 1691 O O . ILE A 1 218 ? 7.229 4.243 27.580 1.00 27.11 218 ILE A O 1
ATOM 1695 N N . SER A 1 219 ? 7.945 6.314 27.890 1.00 22.31 219 SER A N 1
ATOM 1696 C CA . SER A 1 219 ? 6.633 6.836 28.343 1.00 22.31 219 SER A CA 1
ATOM 1697 C C . SER A 1 219 ? 5.928 7.727 27.310 1.00 22.31 219 SER A C 1
ATOM 1699 O O . SER A 1 219 ? 5.104 8.558 27.669 1.00 22.31 219 SER A O 1
ATOM 1701 N N . ALA A 1 220 ? 6.260 7.610 26.021 1.00 25.30 220 ALA A N 1
ATOM 1702 C CA . ALA A 1 220 ? 5.748 8.523 24.990 1.00 25.30 220 ALA A CA 1
ATOM 1703 C C . ALA A 1 220 ? 4.745 7.894 24.006 1.00 25.30 220 ALA A C 1
ATOM 1705 O O . ALA A 1 220 ? 4.320 8.575 23.077 1.00 25.30 220 ALA A O 1
ATOM 1706 N N . LEU A 1 221 ? 4.362 6.624 24.192 1.00 29.02 221 LEU A N 1
ATOM 1707 C CA . LEU A 1 221 ? 3.324 5.975 23.375 1.00 29.02 221 LEU A CA 1
ATOM 1708 C C . LEU A 1 221 ? 1.953 5.885 24.060 1.00 29.02 221 LEU A C 1
ATOM 1710 O O . LEU A 1 221 ? 1.012 5.439 23.418 1.00 29.02 221 LEU A O 1
ATOM 1714 N N . GLN A 1 222 ? 1.825 6.294 25.327 1.00 24.55 222 GLN A N 1
ATOM 1715 C CA . GLN A 1 222 ? 0.569 6.123 26.063 1.00 24.55 222 GLN A CA 1
ATOM 1716 C C . GLN A 1 222 ? -0.494 7.198 25.794 1.00 24.55 222 GLN A C 1
ATOM 1718 O O . GLN A 1 222 ? -1.655 6.896 26.001 1.00 24.55 222 GLN A O 1
ATOM 1723 N N . ASP A 1 223 ? -0.165 8.373 25.239 1.00 25.94 223 ASP A N 1
ATOM 1724 C CA . ASP A 1 223 ? -1.155 9.466 25.105 1.00 25.94 223 ASP A CA 1
ATOM 1725 C C . ASP A 1 223 ? -1.016 10.319 23.829 1.00 25.94 223 ASP A C 1
ATOM 1727 O O . ASP A 1 223 ? -1.417 11.483 23.791 1.00 25.94 223 ASP A O 1
ATOM 1731 N N . ARG A 1 224 ? -0.431 9.786 22.751 1.00 24.70 224 ARG A N 1
ATOM 1732 C CA . ARG A 1 224 ? -0.344 10.510 21.466 1.00 24.70 224 ARG A CA 1
ATOM 1733 C C . ARG A 1 224 ? -1.073 9.770 20.357 1.00 24.70 224 ARG A C 1
ATOM 1735 O O . ARG A 1 224 ? -0.472 9.250 19.426 1.00 24.70 224 ARG A O 1
ATOM 1742 N N . VAL A 1 225 ? -2.397 9.778 20.481 1.00 29.09 225 VAL A N 1
ATOM 1743 C CA . VAL A 1 225 ? -3.327 9.563 19.374 1.00 29.09 225 VAL A CA 1
ATOM 1744 C C . VAL A 1 225 ? -3.233 10.782 18.454 1.00 29.09 225 VAL A C 1
ATOM 1746 O O . VAL A 1 225 ? -3.725 11.857 18.782 1.00 29.09 225 VAL A O 1
ATOM 1749 N N . THR A 1 226 ? -2.569 10.640 17.310 1.00 29.58 226 THR A N 1
ATOM 1750 C CA . THR A 1 226 ? -2.585 11.642 16.231 1.00 29.58 226 THR A CA 1
ATOM 1751 C C . THR A 1 226 ? -3.321 11.072 15.023 1.00 29.58 226 THR A C 1
ATOM 1753 O O . THR A 1 226 ? -2.751 10.846 13.967 1.00 29.58 226 THR A O 1
ATOM 1756 N N . GLY A 1 227 ? -4.612 10.798 15.201 1.00 32.28 227 GLY A N 1
ATOM 1757 C CA . GLY A 1 227 ? -5.528 10.555 14.090 1.00 32.28 227 GLY A CA 1
ATOM 1758 C C . GLY A 1 227 ? -6.243 11.845 13.708 1.00 32.28 227 GLY A C 1
ATOM 1759 O O . GLY A 1 227 ? -6.644 12.613 14.583 1.00 32.28 227 GLY A O 1
ATOM 1760 N N . VAL A 1 228 ? -6.390 12.105 12.413 1.00 40.78 228 VAL A N 1
ATOM 1761 C CA . VAL A 1 228 ? -7.164 13.245 11.922 1.00 40.78 228 VAL A CA 1
ATOM 1762 C C . VAL A 1 228 ? -8.622 12.827 11.792 1.00 40.78 228 VAL A C 1
ATOM 1764 O O . VAL A 1 228 ? -8.926 11.903 11.041 1.00 40.78 228 VAL A O 1
ATOM 1767 N N . LEU A 1 229 ? -9.499 13.512 12.529 1.00 43.09 229 LEU A N 1
ATOM 1768 C CA . LEU A 1 229 ? -10.946 13.310 12.519 1.00 43.09 229 LEU A CA 1
ATOM 1769 C C . LEU A 1 229 ? -11.631 14.398 11.690 1.00 43.09 229 LEU A C 1
ATOM 1771 O O . LEU A 1 229 ? -11.444 15.586 11.962 1.00 43.09 229 LEU A O 1
ATOM 1775 N N . ALA A 1 230 ? -12.474 14.006 10.736 1.00 41.78 230 ALA A N 1
ATOM 1776 C CA . ALA A 1 230 ? -13.408 14.913 10.071 1.00 41.78 230 ALA A CA 1
ATOM 1777 C C . ALA A 1 230 ? -14.819 14.315 10.052 1.00 41.78 230 ALA A C 1
ATOM 1779 O O . ALA A 1 230 ? -15.016 13.194 9.600 1.00 41.78 230 ALA A O 1
ATOM 1780 N N . SER A 1 231 ? -15.813 15.055 10.537 1.00 42.72 231 SER A N 1
ATOM 1781 C CA . SER A 1 231 ? -17.225 14.661 10.492 1.00 42.72 231 SER A CA 1
ATOM 1782 C C . SER A 1 231 ? -17.862 15.072 9.159 1.00 42.72 231 SER A C 1
ATOM 1784 O O . SER A 1 231 ? -17.879 16.263 8.847 1.00 42.72 231 SER A O 1
ATOM 1786 N N . GLY A 1 232 ? -18.413 14.118 8.407 1.00 41.09 232 GLY A N 1
ATOM 1787 C CA . GLY A 1 232 ? -19.231 14.348 7.211 1.00 41.09 232 GLY A CA 1
ATOM 1788 C C . GLY A 1 232 ? -20.714 14.049 7.471 1.00 41.09 232 GLY A C 1
ATOM 1789 O O . GLY A 1 232 ? -21.054 13.150 8.244 1.00 41.09 232 GLY A O 1
ATOM 1790 N N . ARG A 1 233 ? -21.624 14.796 6.830 1.00 37.78 233 ARG A N 1
ATOM 1791 C CA . ARG A 1 233 ? -23.073 14.526 6.913 1.00 37.78 233 ARG A CA 1
ATOM 1792 C C . ARG A 1 233 ? -23.446 13.339 6.021 1.00 37.78 233 ARG A C 1
ATOM 1794 O O . ARG A 1 233 ? -23.105 13.334 4.841 1.00 37.78 233 ARG A O 1
ATOM 1801 N N . SER A 1 234 ? -24.226 12.395 6.547 1.00 37.03 234 SER A N 1
ATOM 1802 C CA . SER A 1 234 ? -25.072 11.525 5.723 1.00 37.03 234 SER A CA 1
ATOM 1803 C C . SER A 1 234 ? -26.471 12.157 5.605 1.00 37.03 234 SER A C 1
ATOM 1805 O O . SER A 1 234 ? -26.951 12.809 6.532 1.00 37.03 234 SER A O 1
ATOM 1807 N N . ALA A 1 235 ? -27.114 12.058 4.443 1.00 30.66 235 ALA A N 1
ATOM 1808 C CA . ALA A 1 235 ? -28.517 12.452 4.263 1.00 30.66 235 ALA A CA 1
ATOM 1809 C C . ALA A 1 235 ? -29.450 11.254 4.550 1.00 30.66 235 ALA A C 1
ATOM 1811 O O . ALA A 1 235 ? -29.002 10.114 4.469 1.00 30.66 235 ALA A O 1
ATOM 1812 N N . PRO A 1 236 ? -30.767 11.456 4.739 1.00 36.47 236 PRO A N 1
ATOM 1813 C CA . PRO A 1 236 ? -31.424 12.012 5.918 1.00 36.47 236 PRO A CA 1
ATOM 1814 C C . PRO A 1 236 ? -31.549 10.984 7.075 1.00 36.47 236 PRO A C 1
ATOM 1816 O O . PRO A 1 236 ? -32.579 10.933 7.745 1.00 36.47 236 PRO A O 1
ATOM 1819 N N . SER A 1 237 ? -30.542 10.142 7.321 1.00 32.75 237 SER A N 1
ATOM 1820 C CA . SER A 1 237 ? -30.409 9.420 8.595 1.00 32.75 237 SER A CA 1
ATOM 1821 C C . SER A 1 237 ? -29.482 10.199 9.525 1.00 32.75 237 SER A C 1
ATOM 1823 O O . SER A 1 237 ? -28.428 10.655 9.100 1.00 32.75 237 SER A O 1
ATOM 1825 N N . LEU A 1 238 ? -29.864 10.359 10.791 1.00 30.92 238 LEU A N 1
ATOM 1826 C CA . LEU A 1 238 ? -29.161 11.107 11.848 1.00 30.92 238 LEU A CA 1
ATOM 1827 C C . LEU A 1 238 ? -27.810 10.483 12.284 1.00 30.92 238 LEU A C 1
ATOM 1829 O O . LEU A 1 238 ? -27.496 10.467 13.470 1.00 30.92 238 LEU A O 1
ATOM 1833 N N . THR A 1 239 ? -27.019 9.929 11.366 1.00 38.62 239 THR A N 1
ATOM 1834 C CA . THR A 1 239 ? -25.735 9.283 11.670 1.00 38.62 239 THR A CA 1
ATOM 1835 C C . THR A 1 239 ? -24.619 10.057 10.979 1.00 38.62 239 THR A C 1
ATOM 1837 O O . THR A 1 239 ? -24.445 9.967 9.760 1.00 38.62 239 THR A O 1
ATOM 1840 N N . THR A 1 240 ? -23.875 10.862 11.736 1.00 45.28 240 THR A N 1
ATOM 1841 C CA . THR A 1 240 ? -22.687 11.550 11.215 1.00 45.28 240 THR A CA 1
ATOM 1842 C C . THR A 1 240 ? -21.578 10.530 11.015 1.00 45.28 240 THR A C 1
ATOM 1844 O O . THR A 1 240 ? -21.274 9.760 11.919 1.00 45.28 240 THR A O 1
ATOM 1847 N N . THR A 1 241 ? -20.961 10.516 9.836 1.00 51.28 241 THR A N 1
ATOM 1848 C CA . THR A 1 241 ? -19.805 9.656 9.567 1.00 51.28 241 THR A CA 1
ATOM 1849 C C . THR A 1 241 ? -18.530 10.393 9.955 1.00 51.28 241 THR A C 1
ATOM 1851 O O . THR A 1 241 ? -18.290 11.501 9.477 1.00 51.28 241 THR A O 1
ATOM 1854 N N . VAL A 1 242 ? -17.704 9.793 10.805 1.00 55.00 242 VAL A N 1
ATOM 1855 C CA . VAL A 1 242 ? -16.399 10.320 11.195 1.00 55.00 242 VAL A CA 1
ATOM 1856 C C . VAL A 1 242 ? -15.319 9.660 10.347 1.00 55.00 242 VAL A C 1
ATOM 1858 O O . VAL A 1 242 ? -15.113 8.451 10.399 1.00 55.00 242 VAL A O 1
ATOM 1861 N N . MET A 1 243 ? -14.625 10.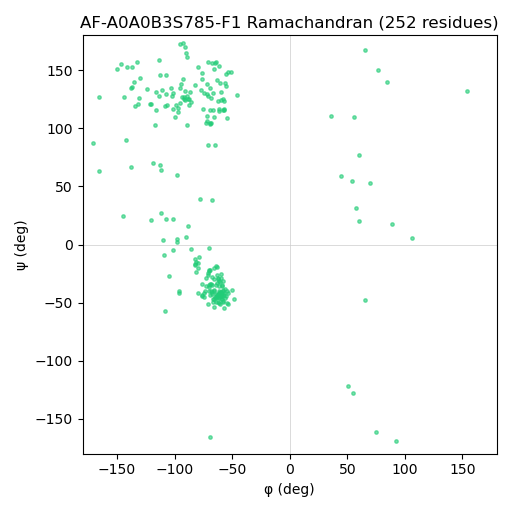471 9.560 1.00 54.72 243 MET A N 1
ATOM 1862 C CA . MET A 1 243 ? -13.487 10.066 8.749 1.00 54.72 243 MET A CA 1
ATOM 1863 C C . MET A 1 243 ? -12.211 10.137 9.561 1.00 54.72 243 MET A C 1
ATOM 1865 O O . MET A 1 243 ? -11.931 11.157 10.191 1.00 54.72 243 MET A O 1
ATOM 1869 N N . PHE A 1 244 ? -11.443 9.059 9.506 1.00 57.56 244 PHE A N 1
ATOM 1870 C CA . PHE A 1 244 ? -10.227 8.874 10.266 1.00 57.56 244 PHE A CA 1
ATOM 1871 C C . PHE A 1 244 ? -9.044 8.632 9.322 1.00 57.56 244 PHE A C 1
ATOM 1873 O O . PHE A 1 244 ? -9.046 7.672 8.551 1.00 57.56 244 PHE A O 1
ATOM 1880 N N . CYS A 1 245 ? -8.033 9.500 9.406 1.00 55.56 245 CYS A N 1
ATOM 1881 C CA . CYS A 1 245 ? -6.731 9.327 8.759 1.00 55.56 245 CYS A CA 1
ATOM 1882 C C . CYS A 1 245 ? -5.650 9.144 9.830 1.00 55.56 245 CYS A C 1
ATOM 1884 O O . CYS A 1 245 ? -5.534 9.963 10.745 1.00 55.56 245 CYS A O 1
ATOM 1886 N N . ALA A 1 246 ? -4.853 8.080 9.712 1.00 55.16 246 ALA A N 1
ATOM 1887 C CA . ALA A 1 246 ? -3.739 7.786 10.618 1.00 55.16 246 ALA A CA 1
ATOM 1888 C C . ALA A 1 246 ? -2.388 7.707 9.916 1.00 55.16 246 ALA A C 1
ATOM 1890 O O . ALA A 1 246 ? -1.466 7.127 10.491 1.00 55.16 246 ALA A O 1
ATOM 1891 N N . SER A 1 247 ? -2.226 8.296 8.725 1.00 50.62 247 SER A N 1
ATOM 1892 C CA . SER A 1 247 ? -0.912 8.322 8.085 1.00 50.62 247 SER A CA 1
ATOM 1893 C C . SER A 1 247 ? 0.099 8.940 9.066 1.00 50.62 247 SER A C 1
ATOM 1895 O O . SER A 1 247 ? 0.003 10.137 9.363 1.00 50.62 247 SER A O 1
ATOM 1897 N N . LYS A 1 248 ? 1.014 8.125 9.622 1.00 49.81 248 LYS A N 1
ATOM 1898 C CA . LYS A 1 248 ? 1.990 8.415 10.707 1.00 49.81 248 LYS A CA 1
ATOM 1899 C C . LYS A 1 248 ? 1.574 8.196 12.174 1.00 49.81 248 LYS A C 1
ATOM 1901 O O . LYS A 1 248 ? 2.227 8.762 13.055 1.00 49.81 248 LYS A O 1
ATOM 1906 N N . SER A 1 249 ? 0.527 7.443 12.522 1.00 54.94 249 SER A N 1
ATOM 1907 C CA . SER A 1 249 ? 0.115 7.290 13.938 1.00 54.94 249 SER A CA 1
ATOM 1908 C C . SER A 1 249 ? -0.482 5.934 14.311 1.00 54.94 249 SER A C 1
ATOM 1910 O O . SER A 1 249 ? -1.023 5.233 13.467 1.00 54.94 249 SER A O 1
ATOM 1912 N N . LEU A 1 250 ? -0.381 5.580 15.600 1.00 52.69 250 LEU A N 1
ATOM 1913 C CA . LEU A 1 250 ? -1.130 4.486 16.223 1.00 52.69 250 LEU A CA 1
ATOM 1914 C C . LEU A 1 250 ? -2.294 5.083 17.013 1.00 52.69 250 LEU A C 1
ATOM 1916 O O . LEU A 1 250 ? -2.077 5.986 17.823 1.00 52.69 250 LEU A O 1
ATOM 1920 N N . VAL A 1 251 ? -3.505 4.566 16.817 1.00 59.41 251 VAL A N 1
ATOM 1921 C CA . VAL A 1 251 ? -4.700 5.043 17.525 1.00 59.41 251 VAL A CA 1
ATOM 1922 C C . VAL A 1 251 ? -5.566 3.879 17.970 1.00 59.41 251 VAL A C 1
ATOM 1924 O O . VAL A 1 251 ? -5.826 2.986 17.178 1.00 59.41 251 VAL A O 1
ATOM 1927 N N . LEU A 1 252 ? -6.039 3.919 19.215 1.00 62.97 252 LEU A N 1
ATOM 1928 C CA . LEU A 1 252 ? -7.102 3.045 19.705 1.00 62.97 252 LEU A CA 1
ATOM 1929 C C . LEU A 1 252 ? -8.429 3.809 19.672 1.00 62.97 252 LEU A C 1
ATOM 1931 O O . LEU A 1 252 ? -8.551 4.838 20.337 1.00 62.97 252 LEU A O 1
ATOM 1935 N N . ALA A 1 253 ? -9.403 3.307 18.919 1.00 59.28 253 ALA A N 1
ATOM 1936 C CA . ALA A 1 253 ? -10.767 3.827 18.891 1.00 59.28 253 ALA A CA 1
ATOM 1937 C C . ALA A 1 253 ? -11.699 2.906 19.694 1.00 59.28 253 ALA A C 1
ATOM 1939 O O . ALA A 1 253 ? -11.621 1.680 19.574 1.00 59.28 253 ALA A O 1
ATOM 1940 N N . ARG A 1 254 ? -12.554 3.506 20.526 1.00 60.25 254 ARG A N 1
ATOM 1941 C CA . ARG A 1 254 ? -13.557 2.853 21.377 1.00 60.25 254 ARG A CA 1
ATOM 1942 C C . ARG A 1 254 ? -14.864 3.622 21.312 1.00 60.25 254 ARG A C 1
ATOM 1944 O O . ARG A 1 254 ? -14.780 4.852 21.095 1.00 60.25 254 ARG A O 1
#

Nearest PDB structures (foldseek):
  3icf-assembly1_B  TM=6.207E-01  e=1.103E-06  Saccharomyces cerevisiae
  6ghm-assembly2_B  TM=7.231E-01  e=5.082E-06  Homo sapiens
  7sqc-assembly1_6C  TM=7.158E-01  e=1.527E-05  Chlamydomonas reinhardtii
  1fjm-assembly2_B  TM=6.951E-01  e=1.271E-05  Oryctolagus cuniculus
  6ghm-assembly1_A  TM=6.889E-01  e=2.342E-05  Homo sapiens

Radius of gyration: 20.71 Å; Cα contacts (8 Å, |Δi|>4): 434; chains: 1; bounding box: 50×65×64 Å

Foldseek 3Di:
DDDDDDDPPDDDDPDPFDADDFPFKEKEDAACAQVLVVVVVVVVVVVVVPCPRYAYEYAENLHFDYQRSVVSLVCCLVCCVVCPRRYAYAYALLLVLLLVCLVPVVVRVVVSVVRGVCSVCNSLVQDHDDDDDDPVSSVVSSVSSDVSCDPSSNVVSVPHHQWDDGQQEIEAAAEFDQADDPVPTDSVCSHPNDPVLDADDDDDDPDDDDDDDDDDDDPPQPGDDPWGWGWHDDPPDPRIHIYTHANPDIDIGD

Secondary structure (DSSP, 8-state):
------PPPPPP-----PPP--SS-EEEE---TT-HHHHHHHHHHHHHH--TT-EEEE-S--SSSSTTHHHHHHHHHHHHHHHGGGEEE---HHHHHHHHHHH-HHHHHHHHIIIIIHHHHHHTTPPPP-SS--HHHHHHHHHHHHHHH-HHHHHHHHH--SEEEETTEEEESS---TTS-GGG--HHHHHH--TT---PPP--------------S--SSSS---PEEEEEPPSSSS-PEEEEE-TT-EEEE-

Sequence (254 aa):
MILRSRKQPSQEPDLPQEPLRPETPFFAIGDVHGCDRLLDRLLHRLDKLGHPEALLVMVGDYVDRGEETARVLRRMTVLSEAAGDLMHCIMGNHEKMLLDTLDDPVANGPRWLRYGGLQTLASYRVPPVLGERPEAEWIDMRDRLAEALGEATIAWMRGLPLTWQTGNVVVVHAGADPALPIAGQERGNFLWGHPDFRPKAPVSSVAGQASPGAFGQISALQDRVTGVLASGRSAPSLTTTVMFCASKSLVLAR

Solvent-accessible surface area (backbone atoms only — not comparable to full-atom values): 14334 Å² total; per-residue (Å²): 140,84,85,77,81,79,78,73,81,74,81,74,83,85,69,81,73,71,76,72,44,44,76,58,37,31,37,39,37,21,52,45,26,4,38,36,73,57,51,52,56,48,53,59,48,54,64,70,69,65,56,90,76,42,32,40,35,37,40,18,22,47,44,21,71,21,67,30,14,60,54,28,50,57,48,51,56,54,48,36,65,75,46,43,95,46,34,47,62,30,34,16,47,49,50,50,39,52,51,45,16,67,77,38,27,74,82,31,32,72,60,31,44,76,70,20,38,53,28,31,32,52,42,65,71,41,74,80,85,74,82,94,67,64,66,69,55,34,50,51,43,36,51,54,45,51,63,69,58,32,69,69,52,53,50,52,60,72,65,35,39,57,58,48,76,37,70,35,31,36,41,28,19,45,24,51,52,46,90,39,33,80,93,71,51,63,73,62,18,26,38,72,36,26,89,78,46,62,75,66,78,75,84,79,77,86,86,73,92,75,86,92,78,88,85,85,89,87,82,77,80,84,83,59,59,55,60,36,68,42,62,16,60,45,81,98,49,101,54,60,36,33,37,37,18,28,72,76,20,56,35,79,51,94